Protein AF-X0U8K6-F1 (afdb_monomer_lite)

Radius of gyration: 25.39 Å; chains: 1; bounding box: 61×40×87 Å

Sequence (269 aa):
GTSPLRNEMLAQAYPFVGHLLSSLANKALSPQAPWRQVLGLLALLALAALLAIRPTAWQIILTATVMSASLVSCAAAAYGAGRVLPDGRAHALNNVAYIDASHLEAYSSDRWANHGIANLMQTLMRHGYLPLLASDLTAERLERAGLLILIAPARKFSPTERDTIKNFVRAGGTCICTVGAEEARVIAPLLVDFGFKVLPSPVPPDEDAFEPWPLGFFQQSFGETSDMWYVPFYAGWPVECVASSFHAWIIWSDGKSDEPIVVSRSEGQ

Foldseek 3Di:
DDDCCQAPVCQECVLVVLLVVLLVVCVVPHCVPVVNVVVVVVVVVVLVVVCVPDDDPVSVVVVVVVVVVVVVVVVVVSVVSSDDAAAQVVDPQLQEAEEEPQQQAQADPPQPDVRHCRVVCVVSVVVVHDYHYDNDQDLVNLVRGQYYEGHAGQAADDPVSLVSVLVSLQVNHYYHYDHDLCSQVRCVVSCVVVQKHFHHPPDDPPDPDDGFDKAAWDWWWFDDPVDTDIDIDRTFTAMDGPDPDKDQRTWDDPPPDTGRRDIGDHHHD

Structure (mmCIF, N/CA/C/O backbone):
data_AF-X0U8K6-F1
#
_entry.id   AF-X0U8K6-F1
#
loop_
_atom_site.group_PDB
_atom_site.id
_atom_site.type_symbol
_atom_site.label_atom_id
_atom_site.label_alt_id
_atom_site.label_comp_id
_atom_site.label_asym_id
_atom_site.label_entity_id
_atom_site.label_seq_id
_atom_site.pdbx_PDB_ins_code
_atom_site.Cartn_x
_atom_site.Cartn_y
_atom_site.Cartn_z
_atom_site.occupancy
_atom_site.B_iso_or_equiv
_atom_site.auth_seq_id
_atom_site.auth_comp_id
_atom_site.auth_asym_id
_atom_site.auth_atom_id
_atom_site.pdbx_PDB_model_num
ATOM 1 N N . GLY A 1 1 ? -28.394 12.632 -4.876 1.00 37.19 1 GLY A N 1
ATOM 2 C CA . GLY A 1 1 ? -27.806 12.390 -3.548 1.00 37.19 1 GLY A CA 1
ATOM 3 C C . GLY A 1 1 ? -27.023 11.102 -3.601 1.00 37.19 1 GLY A C 1
ATOM 4 O O . GLY A 1 1 ? -27.628 10.049 -3.744 1.00 37.19 1 GLY A O 1
ATOM 5 N N . THR A 1 2 ? -25.698 11.175 -3.594 1.00 41.59 2 THR A N 1
ATOM 6 C CA . THR A 1 2 ? -24.831 9.995 -3.549 1.00 41.59 2 THR A CA 1
ATOM 7 C C . THR A 1 2 ? -24.747 9.527 -2.101 1.00 41.59 2 THR A C 1
ATOM 9 O O . THR A 1 2 ? -24.361 10.277 -1.210 1.00 41.59 2 THR A O 1
ATOM 12 N N . SER A 1 3 ? -25.197 8.300 -1.840 1.00 49.25 3 SER A N 1
ATOM 13 C CA . SER A 1 3 ? -25.047 7.688 -0.519 1.00 49.25 3 SER A CA 1
ATOM 14 C C . SER A 1 3 ? -23.556 7.644 -0.150 1.00 49.25 3 SER A C 1
ATOM 16 O O . SER A 1 3 ? -22.754 7.258 -1.005 1.00 49.25 3 SER A O 1
ATOM 18 N N . PRO A 1 4 ? -23.160 7.971 1.094 1.00 54.44 4 PRO A N 1
ATOM 19 C CA . PRO A 1 4 ? -21.769 7.866 1.539 1.00 54.44 4 PRO A CA 1
ATOM 20 C C . PRO A 1 4 ? -21.219 6.431 1.458 1.00 54.44 4 PRO A C 1
ATOM 22 O O . PRO A 1 4 ? -20.009 6.248 1.485 1.00 54.44 4 PRO A O 1
ATOM 25 N N . LEU A 1 5 ? -22.090 5.426 1.290 1.00 57.84 5 LEU A N 1
ATOM 26 C CA . LEU A 1 5 ? -21.733 4.023 1.040 1.00 57.84 5 LEU A CA 1
ATOM 27 C C . LEU A 1 5 ? -21.292 3.736 -0.406 1.00 57.84 5 LEU A C 1
ATOM 29 O O . LEU A 1 5 ? -20.894 2.618 -0.709 1.00 57.84 5 LEU A O 1
ATOM 33 N N . ARG A 1 6 ? -21.424 4.702 -1.318 1.00 53.22 6 ARG A N 1
ATOM 34 C CA . ARG A 1 6 ? -21.091 4.554 -2.746 1.00 53.22 6 ARG A CA 1
ATOM 35 C C . ARG A 1 6 ? -20.147 5.645 -3.242 1.00 53.22 6 ARG A C 1
ATOM 37 O O . ARG A 1 6 ? -20.120 5.923 -4.435 1.00 53.22 6 ARG A O 1
ATOM 44 N N . ASN A 1 7 ? -19.446 6.308 -2.329 1.00 71.06 7 ASN A N 1
ATOM 45 C CA . ASN A 1 7 ? -18.572 7.417 -2.676 1.00 71.06 7 ASN A CA 1
ATOM 46 C C . ASN A 1 7 ? -17.178 7.250 -2.066 1.00 71.06 7 ASN A C 1
ATOM 48 O O . ASN A 1 7 ? -17.016 6.478 -1.121 1.00 71.06 7 ASN A O 1
ATOM 52 N N . GLU A 1 8 ? -16.190 8.022 -2.536 1.00 71.19 8 GLU A N 1
ATOM 53 C CA . GLU A 1 8 ? -14.799 7.933 -2.054 1.00 71.19 8 GLU A CA 1
ATOM 54 C C . GLU A 1 8 ? -14.652 8.159 -0.537 1.00 71.19 8 GLU A C 1
ATOM 56 O O . GLU A 1 8 ? -13.666 7.759 0.075 1.00 71.19 8 GLU A O 1
ATOM 61 N N . MET A 1 9 ? -15.659 8.760 0.103 1.00 76.00 9 MET A N 1
ATOM 62 C CA . MET A 1 9 ? -15.705 8.919 1.555 1.00 76.00 9 MET A CA 1
ATOM 63 C C . MET A 1 9 ? -15.752 7.584 2.313 1.00 76.00 9 MET A C 1
ATOM 65 O O . MET A 1 9 ? -15.245 7.520 3.434 1.00 76.00 9 MET A O 1
ATOM 69 N N . LEU A 1 10 ? -16.287 6.512 1.711 1.00 76.44 10 LEU A N 1
ATOM 70 C CA . LEU A 1 10 ? -16.293 5.180 2.319 1.00 76.44 10 LEU A CA 1
ATOM 71 C C . LEU A 1 10 ? -14.869 4.657 2.541 1.00 76.44 10 LEU A C 1
ATOM 73 O O . LEU A 1 10 ? -14.624 4.034 3.567 1.00 76.44 10 LEU A O 1
ATOM 77 N N . ALA A 1 11 ? -13.922 4.967 1.652 1.00 72.19 11 ALA A N 1
ATOM 78 C CA . ALA A 1 11 ? -12.551 4.461 1.733 1.00 72.19 11 ALA A CA 1
ATOM 79 C C . ALA A 1 11 ? -11.839 4.829 3.048 1.00 72.19 11 ALA A C 1
ATOM 81 O O . ALA A 1 11 ? -10.980 4.085 3.515 1.00 72.19 11 ALA A O 1
ATOM 82 N N . GLN A 1 12 ? -12.213 5.957 3.662 1.00 69.19 12 GLN A N 1
ATOM 83 C CA . GLN A 1 12 ? -11.728 6.382 4.981 1.00 69.19 12 GLN A CA 1
ATOM 84 C C . GLN A 1 12 ? -12.713 6.051 6.104 1.00 69.19 12 GLN A C 1
ATOM 86 O O . GLN A 1 12 ? -12.306 5.717 7.213 1.00 69.19 12 GLN A O 1
ATOM 91 N N . ALA A 1 13 ? -14.015 6.152 5.831 1.00 75.31 13 ALA A N 1
ATOM 92 C CA . ALA A 1 13 ? -15.049 5.948 6.836 1.00 75.31 13 ALA A CA 1
ATOM 93 C C . ALA A 1 13 ? -15.384 4.468 7.078 1.00 75.31 13 ALA A C 1
ATOM 95 O O . ALA A 1 13 ? -16.165 4.178 7.983 1.00 75.31 13 ALA A O 1
ATOM 96 N N . TYR A 1 14 ? -14.822 3.524 6.314 1.00 75.25 14 TYR A N 1
ATOM 97 C CA . TYR A 1 14 ? -15.160 2.104 6.433 1.00 75.25 14 TYR A CA 1
ATOM 98 C C . TYR A 1 14 ? -14.973 1.521 7.841 1.00 75.25 14 TYR A C 1
ATOM 100 O O . TYR A 1 14 ? -15.806 0.688 8.193 1.00 75.25 14 TYR A O 1
ATOM 108 N N . PRO A 1 15 ? -13.998 1.933 8.688 1.00 73.75 15 PRO A N 1
ATOM 109 C CA . PRO A 1 15 ? -13.922 1.399 10.043 1.00 73.75 15 PRO A CA 1
ATOM 110 C C . PRO A 1 15 ? -15.152 1.827 10.844 1.00 73.75 15 PRO A C 1
ATOM 112 O O . PRO A 1 15 ? -15.804 1.005 11.478 1.00 73.75 15 PRO A O 1
ATOM 115 N N . PHE A 1 16 ? -15.553 3.096 10.727 1.00 76.88 16 PHE A N 1
ATOM 116 C CA . PHE A 1 16 ? -16.762 3.614 11.364 1.00 76.88 16 PHE A CA 1
ATOM 117 C C . PHE A 1 16 ? -18.033 2.938 10.831 1.00 76.88 16 PHE A C 1
ATOM 119 O O . PHE A 1 16 ? -18.878 2.506 11.613 1.00 76.88 16 PHE A O 1
ATOM 126 N N . VAL A 1 17 ? -18.164 2.804 9.508 1.00 77.69 17 VAL A N 1
ATOM 127 C CA . VAL A 1 17 ? -19.315 2.141 8.877 1.00 77.69 17 VAL A CA 1
ATOM 128 C C . VAL A 1 17 ? -19.373 0.664 9.272 1.00 77.69 17 VAL A C 1
ATOM 130 O O . VAL A 1 17 ? -20.442 0.168 9.615 1.00 77.69 17 VAL A O 1
ATOM 133 N N . GLY A 1 18 ? -18.235 -0.028 9.295 1.00 73.50 18 GLY A N 1
ATOM 134 C CA . GLY A 1 18 ? -18.117 -1.410 9.750 1.00 73.50 18 GLY A CA 1
ATOM 135 C C . GLY A 1 18 ? -18.517 -1.564 11.215 1.00 73.50 18 GLY A C 1
ATOM 136 O O . GLY A 1 18 ? -19.312 -2.443 11.538 1.00 73.50 18 GLY A O 1
ATOM 137 N N . HIS A 1 19 ? -18.062 -0.662 12.089 1.00 72.25 19 HIS A N 1
ATOM 138 C CA . HIS A 1 19 ? -18.455 -0.643 13.500 1.00 72.25 19 HIS A CA 1
ATOM 139 C C . HIS A 1 19 ? -19.966 -0.428 13.654 1.00 72.25 19 HIS A C 1
ATOM 141 O O . HIS A 1 19 ? -20.620 -1.139 14.419 1.00 72.25 19 HIS A O 1
ATOM 147 N N . LEU A 1 20 ? -20.538 0.513 12.896 1.00 76.31 20 LEU A N 1
ATOM 148 C CA . LEU A 1 20 ? -21.971 0.787 12.902 1.00 76.31 20 LEU A CA 1
ATOM 149 C C . LEU A 1 20 ? -22.768 -0.443 12.450 1.00 76.31 20 LEU A C 1
ATOM 151 O O . LEU A 1 20 ? -23.673 -0.880 13.158 1.00 76.31 20 LEU A O 1
ATOM 155 N N . LEU A 1 21 ? -22.408 -1.042 11.313 1.00 78.25 21 LEU A N 1
ATOM 156 C CA . LEU A 1 21 ? -23.083 -2.226 10.779 1.00 78.25 21 LEU A CA 1
ATOM 157 C C . LEU A 1 21 ? -22.931 -3.440 11.705 1.00 78.25 21 LEU A C 1
ATOM 159 O O . LEU A 1 21 ? -23.920 -4.123 11.962 1.00 78.25 21 LEU A O 1
ATOM 163 N N . SER A 1 22 ? -21.742 -3.663 12.272 1.00 71.06 22 SER A N 1
ATOM 164 C CA . SER A 1 22 ? -21.504 -4.713 13.273 1.00 71.06 22 SER A CA 1
ATOM 165 C C . SER A 1 22 ? -22.396 -4.520 14.498 1.00 71.06 22 SER A C 1
ATOM 167 O O . SER A 1 22 ? -23.061 -5.459 14.936 1.00 71.06 22 SER A O 1
ATOM 169 N N . SER A 1 23 ? -22.506 -3.285 15.004 1.00 68.06 23 SER A N 1
ATOM 170 C CA . SER A 1 23 ? -23.364 -2.973 16.153 1.00 68.06 23 SER A CA 1
ATOM 171 C C . SER A 1 23 ? -24.854 -3.217 15.877 1.00 68.06 23 SER A C 1
ATOM 173 O O . SER A 1 23 ? -25.582 -3.656 16.769 1.00 68.06 23 SER A O 1
ATOM 175 N N . LEU A 1 24 ? -25.304 -2.982 14.639 1.00 74.50 24 LEU A N 1
ATOM 176 C CA . LEU A 1 24 ? -26.684 -3.221 14.213 1.00 74.50 24 LEU A CA 1
ATOM 177 C C . LEU A 1 24 ? -26.974 -4.711 13.994 1.00 74.50 24 LEU A C 1
ATOM 179 O O . LEU A 1 24 ? -28.067 -5.170 14.332 1.00 74.50 24 L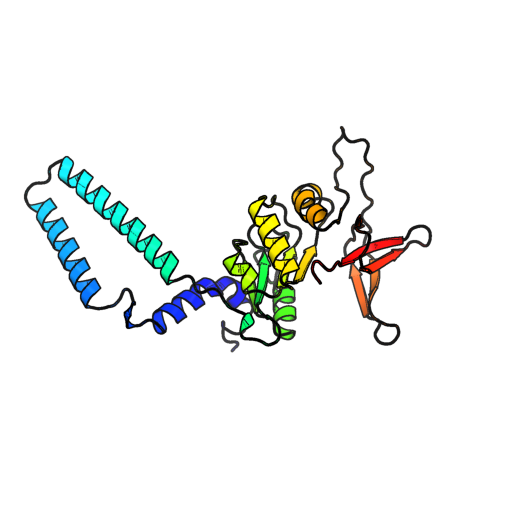EU A O 1
ATOM 183 N N . ALA A 1 25 ? -26.013 -5.459 13.448 1.00 74.31 25 ALA A N 1
ATOM 184 C CA . ALA A 1 25 ? -26.140 -6.890 13.185 1.00 74.31 25 ALA A CA 1
ATOM 185 C C . ALA A 1 25 ? -26.084 -7.720 14.479 1.00 74.31 25 ALA A C 1
ATOM 187 O O . ALA A 1 25 ? -26.881 -8.637 14.669 1.00 74.31 25 ALA A O 1
ATOM 188 N N . ASN A 1 26 ? -25.205 -7.357 15.417 1.00 66.06 26 ASN A N 1
ATOM 189 C CA . ASN A 1 26 ? -24.997 -8.077 16.673 1.00 66.06 26 ASN A CA 1
ATOM 190 C C . ASN A 1 26 ? -25.781 -7.470 17.850 1.00 66.06 26 ASN A C 1
ATOM 192 O O . ASN A 1 26 ? -25.214 -7.135 18.894 1.00 66.06 26 ASN A O 1
ATOM 196 N N . LYS A 1 27 ? -27.116 -7.390 17.738 1.00 57.28 27 LYS A N 1
ATOM 197 C CA . LYS A 1 27 ? -27.984 -6.901 18.835 1.00 57.28 27 LYS A CA 1
ATOM 198 C C . LYS A 1 27 ? -27.784 -7.653 20.161 1.00 57.28 27 LYS A C 1
ATOM 200 O O . LYS A 1 27 ? -27.892 -7.041 21.218 1.00 57.28 27 LYS A O 1
ATOM 205 N N . ALA A 1 28 ? -27.457 -8.948 20.118 1.00 52.12 28 ALA A N 1
ATOM 206 C CA . ALA A 1 28 ? -27.273 -9.791 21.307 1.00 52.12 28 ALA A CA 1
ATOM 207 C C . ALA A 1 28 ? -25.948 -9.547 22.063 1.00 52.12 28 ALA A C 1
ATOM 209 O O . ALA A 1 28 ? -25.873 -9.793 23.265 1.00 52.12 28 ALA A O 1
ATOM 210 N N . LEU A 1 29 ? -24.915 -9.038 21.380 1.00 52.00 29 LEU A N 1
ATOM 211 C CA . LEU A 1 29 ? -23.596 -8.717 21.952 1.00 52.00 29 LEU A CA 1
ATOM 212 C C . LEU A 1 29 ? -23.372 -7.207 22.119 1.00 52.00 29 LEU A C 1
ATOM 214 O O . LEU A 1 29 ? -22.322 -6.789 22.613 1.00 52.00 29 LEU A O 1
ATOM 218 N N . SER A 1 30 ? -24.369 -6.401 21.742 1.00 56.03 30 SER A N 1
ATOM 219 C CA . SER A 1 30 ? -24.345 -4.947 21.830 1.00 56.03 30 SER A CA 1
ATOM 220 C C . SER A 1 30 ? -23.989 -4.472 23.250 1.00 56.03 30 SER A C 1
ATOM 222 O O . SER A 1 30 ? -24.528 -4.996 24.233 1.00 56.03 30 SER A O 1
ATOM 224 N N . PRO A 1 31 ? -23.134 -3.440 23.394 1.00 57.34 31 PRO A N 1
ATOM 225 C CA . PRO A 1 31 ? -22.880 -2.774 24.675 1.00 57.34 31 PRO A CA 1
ATOM 226 C C . PRO A 1 31 ? -24.161 -2.280 25.373 1.00 57.34 31 PRO A C 1
ATOM 228 O O . PRO A 1 31 ? -24.163 -2.065 26.581 1.00 57.34 31 PRO A O 1
ATOM 231 N N . GLN A 1 32 ? -25.254 -2.119 24.619 1.00 59.62 32 GLN A N 1
ATOM 232 C CA . GLN A 1 32 ? -26.562 -1.663 25.092 1.00 59.62 32 GLN A CA 1
ATOM 233 C C . GLN A 1 32 ? -27.469 -2.795 25.604 1.00 59.62 32 GLN A C 1
ATOM 235 O O . GLN A 1 32 ? -28.646 -2.559 25.866 1.00 59.62 32 GLN A O 1
ATOM 240 N N . ALA A 1 33 ? -26.971 -4.028 25.750 1.00 69.19 33 ALA A N 1
ATOM 241 C CA . ALA A 1 33 ? -27.761 -5.088 26.366 1.00 69.19 33 ALA A CA 1
ATOM 242 C C . ALA A 1 33 ? -28.175 -4.662 27.796 1.00 69.19 33 ALA A C 1
ATOM 244 O O . ALA A 1 33 ? -27.300 -4.369 28.619 1.00 69.19 33 ALA A O 1
ATOM 245 N N . PRO A 1 34 ? -29.480 -4.636 28.129 1.00 73.25 34 PRO A N 1
ATOM 246 C CA . P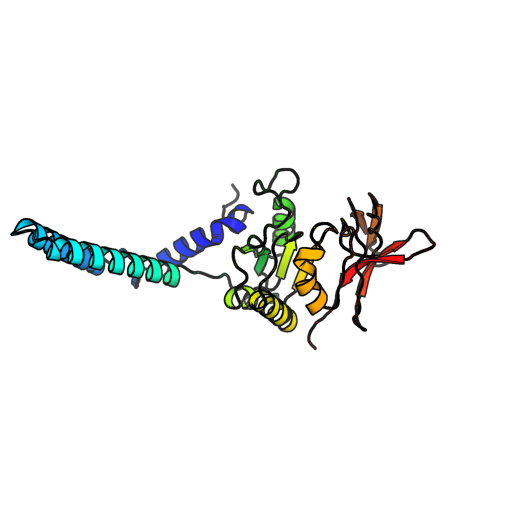RO A 1 34 ? -29.975 -4.006 29.357 1.00 73.25 34 PRO A CA 1
ATOM 247 C C . PRO A 1 34 ? -29.385 -4.633 30.627 1.00 73.25 34 PRO A C 1
ATOM 249 O O . PRO A 1 34 ? -29.103 -3.935 31.596 1.00 73.25 34 PRO A O 1
ATOM 252 N N . TRP A 1 35 ? -29.092 -5.935 30.610 1.00 72.25 35 TRP A N 1
ATOM 253 C CA . TRP A 1 35 ? -28.470 -6.626 31.743 1.00 72.25 35 TRP A CA 1
ATOM 254 C C . TRP A 1 35 ? -27.021 -6.176 32.013 1.00 72.25 35 TRP A C 1
ATOM 256 O O . TRP A 1 35 ? -26.611 -6.107 33.171 1.00 72.25 35 TRP A O 1
ATOM 266 N N . ARG A 1 36 ? -26.249 -5.812 30.974 1.00 71.31 36 ARG A N 1
ATOM 267 C CA . ARG A 1 36 ? -24.882 -5.277 31.123 1.00 71.31 36 ARG A CA 1
ATOM 268 C C . ARG A 1 36 ? -24.898 -3.867 31.698 1.00 71.31 36 ARG A C 1
ATOM 270 O O . ARG A 1 36 ? -24.062 -3.551 32.538 1.00 71.31 36 ARG A O 1
ATOM 277 N N . GLN A 1 37 ? -25.866 -3.048 31.284 1.00 79.69 37 GLN A N 1
ATOM 278 C CA . GLN A 1 37 ? -26.062 -1.709 31.842 1.00 79.69 37 GLN A CA 1
ATOM 279 C C . GLN A 1 37 ? -26.434 -1.781 33.324 1.00 79.69 37 GLN A C 1
ATOM 281 O O . GLN A 1 37 ? -25.838 -1.067 34.122 1.00 79.69 37 GLN A O 1
ATOM 286 N N . VAL A 1 38 ? -27.337 -2.694 33.703 1.00 81.56 38 VAL A N 1
ATOM 287 C CA . VAL A 1 38 ? -27.712 -2.923 35.109 1.00 81.56 38 VAL A CA 1
ATOM 288 C C . VAL A 1 38 ? -26.509 -3.375 35.940 1.00 81.56 38 VAL A C 1
ATOM 290 O O . VAL A 1 38 ? -26.258 -2.798 36.995 1.00 81.56 38 VAL A O 1
ATOM 293 N N . LEU A 1 39 ? -25.721 -4.348 35.465 1.00 80.38 39 LEU A N 1
ATOM 294 C CA . LEU A 1 39 ? -24.507 -4.785 36.169 1.00 80.38 39 LEU A CA 1
ATOM 295 C C . LEU A 1 39 ? -23.466 -3.666 36.296 1.00 80.38 39 LEU A C 1
ATOM 297 O O . LEU A 1 39 ? -22.877 -3.504 37.363 1.00 80.38 39 LEU A O 1
ATOM 301 N N . GLY A 1 40 ? -23.262 -2.876 35.239 1.00 80.38 40 GLY A N 1
ATOM 302 C CA . GLY A 1 40 ? -22.358 -1.727 35.263 1.00 80.38 40 GLY A CA 1
ATOM 303 C C . GLY A 1 40 ? -22.794 -0.668 36.276 1.00 80.38 40 GLY A C 1
ATOM 304 O O . GLY A 1 40 ? -21.972 -0.194 37.056 1.00 80.38 40 GLY A O 1
ATOM 305 N N . LEU A 1 41 ? -24.091 -0.353 36.327 1.00 83.94 41 LEU A N 1
ATOM 306 C CA . LEU A 1 41 ? -24.665 0.590 37.293 1.00 83.94 41 LEU A CA 1
ATOM 307 C C . LEU A 1 41 ? -24.527 0.089 38.733 1.00 83.94 41 LEU A C 1
ATOM 309 O O . LEU A 1 41 ? -24.143 0.857 39.611 1.00 83.94 41 LEU A O 1
ATOM 313 N N . LEU A 1 42 ? -24.787 -1.199 38.973 1.00 83.31 42 LEU A N 1
ATOM 314 C CA . LEU A 1 42 ? -24.614 -1.819 40.289 1.00 83.31 42 LEU A CA 1
ATOM 315 C C . LEU A 1 42 ? -2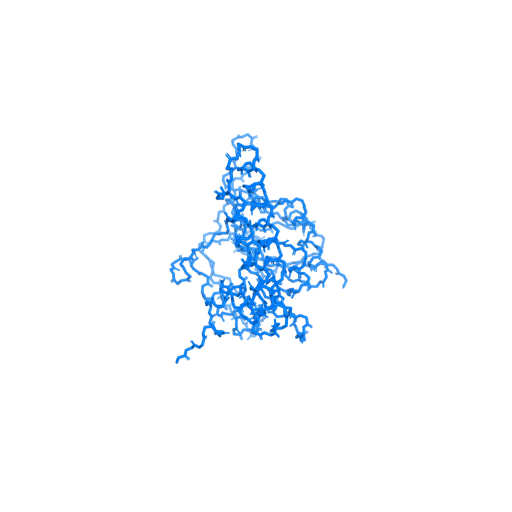3.151 -1.790 40.742 1.00 83.31 42 LEU A C 1
ATOM 317 O O . LEU A 1 42 ? -22.880 -1.456 41.894 1.00 83.31 42 LEU A O 1
ATOM 321 N N . ALA A 1 43 ? -22.208 -2.077 39.842 1.00 82.88 43 ALA A N 1
ATOM 322 C CA . ALA A 1 43 ? -20.782 -1.983 40.137 1.00 82.88 43 ALA A CA 1
ATOM 323 C C . ALA A 1 43 ? -20.371 -0.542 40.481 1.00 82.88 43 ALA A C 1
ATOM 325 O O . ALA A 1 43 ? -19.634 -0.326 41.440 1.00 82.88 43 ALA A O 1
ATOM 326 N N . LEU A 1 44 ? -20.893 0.447 39.749 1.00 83.25 44 LEU A N 1
ATOM 327 C CA . LEU A 1 44 ? -20.599 1.865 39.964 1.00 83.25 44 LEU A CA 1
ATOM 328 C C . LEU A 1 44 ? -21.176 2.369 41.298 1.00 83.25 44 LEU A C 1
ATOM 330 O O . LEU A 1 44 ? -20.489 3.064 42.045 1.00 83.25 44 LEU A O 1
ATOM 334 N N . LEU A 1 45 ? -22.397 1.948 41.643 1.00 84.88 45 LEU A N 1
ATOM 335 C CA . LEU A 1 45 ? -23.025 2.231 42.936 1.00 84.88 45 LEU A CA 1
ATOM 336 C C . LEU A 1 45 ? -22.274 1.576 44.099 1.00 84.88 45 LEU A C 1
ATOM 338 O O . LEU A 1 45 ? -22.054 2.224 45.120 1.00 84.88 45 LEU A O 1
ATOM 342 N N . ALA A 1 46 ? -21.837 0.323 43.945 1.00 81.62 46 ALA A N 1
ATOM 343 C CA . ALA A 1 46 ? -21.034 -0.363 44.955 1.00 81.62 46 ALA A CA 1
ATOM 344 C C . ALA A 1 46 ? -19.689 0.347 45.185 1.00 81.62 46 ALA A C 1
ATOM 346 O O . ALA A 1 46 ? -19.267 0.514 46.330 1.00 81.62 46 ALA A O 1
ATOM 347 N N . LEU A 1 47 ? -19.049 0.821 44.112 1.00 81.06 47 LEU A N 1
ATOM 348 C CA . LEU A 1 47 ? -17.793 1.568 44.174 1.00 81.06 47 LEU A CA 1
ATOM 349 C C . LEU A 1 47 ? -17.973 2.927 44.872 1.00 81.06 47 LEU A C 1
ATOM 351 O O . LEU A 1 47 ? -17.178 3.289 45.738 1.00 81.06 47 LEU A O 1
ATOM 355 N N . ALA A 1 48 ? -19.049 3.649 44.545 1.00 83.50 48 ALA A N 1
ATOM 356 C CA . ALA A 1 48 ? -19.396 4.920 45.178 1.00 83.50 48 ALA A CA 1
ATOM 357 C C . ALA A 1 48 ? -19.727 4.749 46.670 1.00 83.50 48 ALA A C 1
ATOM 359 O O . ALA A 1 48 ? -19.257 5.529 47.498 1.00 83.50 48 ALA A O 1
ATOM 360 N N . ALA A 1 49 ? -20.473 3.699 47.031 1.00 82.31 49 ALA A N 1
ATOM 361 C CA . ALA A 1 49 ? -20.777 3.373 48.422 1.00 82.31 49 ALA A CA 1
ATOM 362 C C . ALA A 1 49 ? -19.506 3.026 49.221 1.00 82.31 49 ALA A C 1
ATOM 364 O O . ALA A 1 49 ? -19.330 3.509 50.339 1.00 82.31 49 ALA A O 1
ATOM 365 N N . LEU A 1 50 ? -18.585 2.253 48.632 1.00 78.06 50 LEU A N 1
ATOM 366 C CA . LEU A 1 50 ? -17.284 1.930 49.233 1.00 78.06 50 LEU A CA 1
ATOM 367 C C . LEU A 1 50 ? -16.432 3.180 49.495 1.00 78.06 50 LEU A C 1
ATOM 369 O O . LEU A 1 50 ? -15.827 3.291 50.562 1.00 78.06 50 LEU A O 1
ATOM 373 N N . LEU A 1 51 ? -16.411 4.129 48.555 1.00 79.69 51 LEU A N 1
ATOM 374 C CA . LEU A 1 51 ? -15.670 5.388 48.690 1.00 79.69 51 LEU A CA 1
ATOM 375 C C . LEU A 1 51 ? -16.315 6.360 49.692 1.00 79.69 51 LEU A C 1
ATOM 377 O O . LEU A 1 51 ? -15.597 7.103 50.358 1.00 79.69 51 LEU A O 1
ATOM 381 N N . ALA A 1 52 ? -17.644 6.345 49.831 1.00 83.19 52 ALA A N 1
ATOM 382 C CA . ALA A 1 52 ? -18.375 7.247 50.724 1.00 83.19 52 ALA A CA 1
ATOM 383 C C . ALA A 1 52 ? -18.279 6.861 52.209 1.00 83.19 52 ALA A C 1
ATOM 385 O O . ALA A 1 52 ? -18.369 7.732 53.072 1.00 83.19 52 ALA A O 1
ATOM 386 N N . ILE A 1 53 ? -18.111 5.571 52.527 1.00 82.38 53 ILE A N 1
ATOM 387 C CA . ILE A 1 53 ? -18.222 5.101 53.915 1.00 82.38 53 ILE A CA 1
ATOM 388 C C . ILE A 1 53 ? -16.951 5.393 54.725 1.00 82.38 53 ILE A C 1
ATOM 390 O O . ILE A 1 53 ? -17.098 5.880 55.842 1.00 82.38 53 ILE A O 1
ATOM 394 N N . ARG A 1 54 ? -15.732 5.160 54.197 1.00 72.62 54 ARG A N 1
ATOM 395 C CA . ARG A 1 54 ? -14.440 5.583 54.803 1.00 72.62 54 ARG A CA 1
ATOM 396 C C . ARG A 1 54 ? -13.276 5.514 53.800 1.00 72.62 54 ARG A C 1
ATOM 398 O O . ARG A 1 54 ? -12.638 4.467 53.743 1.00 72.62 54 ARG A O 1
ATOM 405 N N . PRO A 1 55 ? -12.939 6.586 53.065 1.00 71.94 55 PRO A N 1
ATOM 406 C CA . PRO A 1 55 ? -11.875 6.538 52.069 1.00 71.94 55 PRO A CA 1
ATOM 407 C C . PRO A 1 55 ? -10.503 6.410 52.739 1.00 71.94 55 PRO A C 1
ATOM 409 O O . PRO A 1 55 ? -10.014 7.321 53.404 1.00 71.94 55 PRO A O 1
ATOM 412 N N . THR A 1 56 ? -9.864 5.262 52.551 1.00 84.38 56 THR A N 1
ATOM 413 C CA . THR A 1 56 ? -8.448 5.047 52.879 1.00 84.38 56 THR A CA 1
ATOM 414 C C . THR A 1 56 ? -7.604 5.173 51.611 1.00 84.38 56 THR A C 1
ATOM 416 O O . THR A 1 56 ? -8.068 4.847 50.519 1.00 84.38 56 THR A O 1
ATOM 419 N N . ALA A 1 57 ? -6.347 5.620 51.727 1.00 84.81 57 ALA A N 1
ATOM 420 C CA . ALA A 1 57 ? -5.455 5.800 50.571 1.00 84.81 57 ALA A CA 1
ATOM 421 C C . ALA A 1 57 ? -5.348 4.532 49.698 1.00 84.81 57 ALA A C 1
ATOM 423 O O . ALA A 1 57 ? -5.340 4.612 48.471 1.00 84.81 57 ALA A O 1
ATOM 424 N N . TRP A 1 58 ? -5.361 3.352 50.326 1.00 82.12 58 TRP A N 1
ATOM 425 C CA . TRP A 1 58 ? -5.360 2.068 49.626 1.00 82.12 58 TRP A CA 1
ATOM 426 C C . TRP A 1 58 ? -6.621 1.830 48.784 1.00 82.12 58 TRP A C 1
ATOM 428 O O . TRP A 1 58 ? -6.522 1.352 47.658 1.00 82.12 58 TRP A O 1
ATOM 438 N N . GLN A 1 59 ? -7.807 2.197 49.280 1.00 81.69 59 GLN A N 1
ATOM 439 C CA . GLN A 1 59 ? -9.056 2.035 48.527 1.00 81.69 59 GLN A CA 1
ATOM 440 C C . GLN A 1 59 ? -9.100 2.923 47.284 1.00 81.69 59 GLN A C 1
ATOM 442 O O . GLN A 1 59 ? -9.622 2.482 46.263 1.00 81.69 59 GLN A O 1
ATOM 447 N N . ILE A 1 60 ? -8.529 4.132 47.344 1.00 85.19 60 ILE A N 1
ATOM 448 C CA . ILE A 1 60 ? -8.417 5.039 46.188 1.00 85.19 60 ILE A CA 1
ATOM 449 C C . ILE A 1 60 ? -7.496 4.430 45.122 1.00 85.19 60 ILE A C 1
ATOM 451 O O . ILE A 1 60 ? -7.858 4.372 43.949 1.00 85.19 60 ILE A O 1
ATOM 455 N N . ILE A 1 61 ? -6.332 3.909 45.526 1.00 85.12 61 ILE A N 1
ATOM 456 C CA . ILE A 1 61 ? -5.398 3.235 44.608 1.00 85.12 61 ILE A CA 1
ATOM 457 C C . ILE A 1 61 ? -6.059 2.004 43.976 1.00 85.12 61 ILE A C 1
ATOM 459 O O . ILE A 1 61 ? -5.998 1.819 42.759 1.00 85.12 61 ILE A O 1
ATOM 463 N N . LEU A 1 62 ? -6.732 1.181 44.785 1.00 84.25 62 LEU A N 1
ATOM 464 C CA . LEU A 1 62 ? -7.416 -0.020 44.315 1.00 84.25 62 LEU A CA 1
ATOM 465 C C . LEU A 1 62 ? -8.531 0.323 43.317 1.00 84.25 62 LEU A C 1
ATOM 467 O O . LEU A 1 62 ? -8.603 -0.287 42.254 1.00 84.25 62 LEU A O 1
ATOM 471 N N . THR A 1 63 ? -9.366 1.323 43.615 1.00 82.75 63 THR A N 1
ATOM 472 C CA . THR A 1 63 ? -10.444 1.753 42.708 1.00 82.75 63 THR A CA 1
ATOM 473 C C . THR A 1 63 ? -9.904 2.331 41.406 1.00 82.75 63 THR A C 1
ATOM 475 O O . THR A 1 63 ? -10.373 1.932 40.342 1.00 82.75 63 THR A O 1
ATOM 478 N N . ALA A 1 64 ? -8.879 3.186 41.452 1.00 84.38 64 ALA A N 1
ATOM 479 C CA . ALA A 1 64 ? -8.239 3.717 40.248 1.00 84.38 64 ALA A CA 1
ATOM 480 C C . ALA A 1 64 ? -7.628 2.607 39.374 1.00 84.38 64 ALA A C 1
ATOM 482 O O . ALA A 1 64 ? -7.768 2.623 38.149 1.00 84.38 64 ALA A O 1
ATOM 483 N N . THR A 1 65 ? -7.003 1.606 40.000 1.00 82.44 65 THR A N 1
ATOM 484 C CA . THR A 1 65 ? -6.417 0.452 39.302 1.00 82.44 65 THR A CA 1
ATOM 485 C C . THR A 1 65 ? -7.501 -0.407 38.650 1.00 82.44 65 THR A C 1
ATOM 487 O O . THR A 1 65 ? -7.394 -0.738 37.471 1.00 82.44 65 THR A O 1
ATOM 490 N N . VAL A 1 66 ? -8.581 -0.715 39.377 1.00 84.44 66 VAL A N 1
ATOM 491 C CA . VAL A 1 66 ? -9.719 -1.491 38.856 1.00 84.44 66 VAL A CA 1
ATOM 492 C C . VAL A 1 66 ? -10.419 -0.749 37.717 1.00 84.44 66 VAL A C 1
ATOM 494 O O . VAL A 1 66 ? -10.721 -1.359 36.694 1.00 84.44 66 VAL A O 1
ATOM 497 N N . MET A 1 67 ? -10.630 0.566 37.840 1.00 81.62 67 MET A N 1
ATOM 498 C CA . MET A 1 67 ? -11.214 1.373 36.764 1.00 81.62 67 MET A CA 1
ATOM 499 C C . MET A 1 67 ? -10.314 1.408 35.530 1.00 81.62 67 MET A C 1
ATOM 501 O O . MET A 1 67 ? -10.813 1.249 34.419 1.00 81.62 67 MET A O 1
ATOM 505 N N . SER A 1 68 ? -9.000 1.552 35.711 1.00 83.94 68 SER A N 1
ATOM 506 C CA . SER A 1 68 ? -8.037 1.545 34.604 1.00 83.94 68 SER A CA 1
ATOM 507 C C . SER A 1 68 ? -8.010 0.188 33.900 1.00 83.94 68 SER A C 1
ATOM 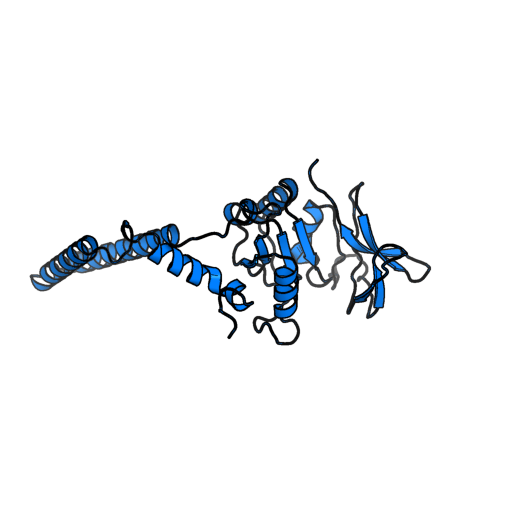509 O O . SER A 1 68 ? -8.136 0.125 32.680 1.00 83.94 68 SER A O 1
ATOM 511 N N . ALA A 1 69 ? -7.937 -0.910 34.657 1.00 81.94 69 ALA A N 1
ATOM 512 C CA . ALA A 1 69 ? -7.974 -2.264 34.110 1.00 81.94 69 ALA A CA 1
ATOM 513 C C . ALA A 1 69 ? -9.302 -2.559 33.393 1.00 81.94 69 ALA A C 1
ATOM 515 O O . ALA A 1 69 ? -9.305 -3.139 32.305 1.00 81.94 69 ALA A O 1
ATOM 516 N N . SER A 1 70 ? -10.429 -2.116 33.960 1.00 82.50 70 SER A N 1
ATOM 517 C CA . SER A 1 70 ? -11.743 -2.243 33.330 1.00 82.50 70 SER A CA 1
ATOM 518 C C . SER A 1 70 ? -11.833 -1.424 32.046 1.00 82.50 70 SER A C 1
ATOM 520 O O . SER A 1 70 ? -12.364 -1.925 31.060 1.00 82.50 70 SER A O 1
ATOM 522 N N . LEU A 1 71 ? -11.320 -0.192 32.031 1.00 82.19 71 LEU A N 1
ATOM 523 C CA . LEU A 1 71 ? -11.331 0.663 30.847 1.00 82.19 71 LEU A CA 1
ATOM 524 C C . LEU A 1 71 ? -10.473 0.064 29.731 1.00 82.19 71 LEU A C 1
ATOM 526 O O . LEU A 1 71 ? -10.941 -0.025 28.600 1.00 82.19 71 LEU A O 1
ATOM 530 N N . VAL A 1 72 ? -9.264 -0.406 30.053 1.00 84.44 72 VAL A N 1
ATOM 531 C CA . VAL A 1 72 ? -8.374 -1.093 29.103 1.00 84.44 72 VAL A CA 1
ATOM 532 C C . VAL A 1 72 ? -9.035 -2.358 28.558 1.00 84.44 72 VAL A C 1
ATOM 534 O O . VAL A 1 72 ? -9.029 -2.576 27.350 1.00 84.44 72 VAL A O 1
ATOM 537 N N . SER A 1 73 ? -9.670 -3.158 29.418 1.00 75.25 73 SER A N 1
ATOM 538 C CA . SER A 1 73 ? -10.366 -4.384 29.004 1.00 75.25 73 SER A CA 1
ATOM 539 C C . SER A 1 73 ? -11.568 -4.085 28.106 1.00 75.25 73 SER A C 1
ATOM 541 O O . SER A 1 73 ? -11.740 -4.728 27.073 1.00 75.25 73 SER A O 1
ATOM 543 N N . CYS A 1 74 ? -12.379 -3.082 28.455 1.00 75.56 74 CYS A N 1
ATOM 544 C CA . CYS A 1 74 ? -13.508 -2.641 27.637 1.00 75.56 74 CYS A CA 1
ATOM 545 C C . CYS A 1 74 ? -13.045 -2.069 26.295 1.00 75.56 74 CYS A C 1
ATOM 547 O O . CYS A 1 74 ? -13.641 -2.386 25.270 1.00 75.56 74 CYS A O 1
ATOM 549 N N . ALA A 1 75 ? -11.979 -1.265 26.286 1.00 75.12 75 ALA A N 1
ATOM 550 C CA . ALA A 1 75 ? -11.402 -0.722 25.064 1.00 75.12 75 ALA A CA 1
ATOM 551 C C . ALA A 1 75 ? -10.869 -1.845 24.167 1.00 75.12 75 ALA A C 1
ATOM 553 O O . ALA A 1 75 ? -11.213 -1.884 22.991 1.00 75.12 75 ALA A O 1
ATOM 554 N N . ALA A 1 76 ? -10.115 -2.799 24.717 1.00 73.50 76 ALA A N 1
ATOM 555 C CA . ALA A 1 76 ? -9.600 -3.949 23.975 1.00 73.50 76 ALA A CA 1
ATOM 556 C C . ALA A 1 76 ? -10.729 -4.828 23.410 1.00 73.50 76 ALA A C 1
ATOM 558 O O . ALA A 1 76 ? -10.703 -5.191 22.234 1.00 73.50 76 ALA A O 1
ATOM 559 N N . ALA A 1 77 ? -11.757 -5.119 24.214 1.00 71.75 77 ALA A N 1
ATOM 560 C CA . ALA A 1 77 ? -12.920 -5.887 23.775 1.00 71.75 77 ALA A CA 1
ATOM 561 C C . ALA A 1 77 ? -13.727 -5.153 22.691 1.00 71.75 77 ALA A C 1
ATOM 563 O O . ALA A 1 77 ? -14.167 -5.779 21.728 1.00 71.75 77 ALA A O 1
ATOM 564 N N . ALA A 1 78 ? -13.893 -3.832 22.811 1.00 68.25 78 ALA A N 1
ATOM 565 C CA . ALA A 1 78 ? -14.565 -3.012 21.805 1.00 68.25 78 ALA A CA 1
ATOM 566 C C . ALA A 1 78 ? -13.756 -2.924 20.502 1.00 68.25 78 ALA A C 1
ATOM 568 O O . ALA A 1 78 ? -14.336 -3.041 19.424 1.00 68.25 78 ALA A O 1
ATOM 569 N N . TYR A 1 79 ? -12.430 -2.788 20.592 1.00 68.50 79 TYR A N 1
ATOM 570 C CA . TYR A 1 79 ? -11.534 -2.833 19.435 1.00 68.50 79 TYR A CA 1
ATOM 571 C C . TYR A 1 79 ? -11.621 -4.180 18.710 1.00 68.50 79 TYR A C 1
ATOM 573 O O . TYR A 1 79 ? -11.756 -4.206 17.490 1.00 68.50 79 TYR A O 1
ATOM 581 N N . GLY A 1 80 ? -11.600 -5.294 19.449 1.00 66.69 80 GLY A N 1
ATOM 582 C CA . GLY A 1 80 ? -11.689 -6.638 18.873 1.00 66.69 80 GLY A CA 1
ATOM 583 C C . GLY A 1 80 ? -13.054 -6.946 18.250 1.00 66.69 80 GLY A C 1
ATOM 584 O O . GLY A 1 80 ? -13.119 -7.425 17.124 1.00 66.69 80 GLY A O 1
ATOM 585 N N . ALA A 1 81 ? -14.151 -6.634 18.946 1.00 62.31 81 ALA A N 1
ATOM 586 C CA . ALA A 1 81 ? -15.510 -6.910 18.467 1.00 62.31 81 ALA A CA 1
ATOM 587 C C . ALA A 1 81 ? -15.974 -5.955 17.349 1.00 62.31 81 ALA A C 1
ATOM 589 O O . ALA A 1 81 ? -16.884 -6.282 16.585 1.00 62.31 81 ALA A O 1
ATOM 590 N N . GLY A 1 82 ? -15.373 -4.765 17.267 1.00 58.78 82 GLY A N 1
ATOM 591 C CA . GLY A 1 82 ? -15.684 -3.763 16.253 1.00 58.78 82 GLY A CA 1
ATOM 592 C C . GLY A 1 82 ? -14.981 -3.993 14.920 1.00 58.78 82 GLY A C 1
ATOM 593 O O . GLY A 1 82 ? -15.501 -3.552 13.900 1.00 58.78 82 GLY A O 1
ATOM 594 N N . ARG A 1 83 ? -13.840 -4.695 14.893 1.00 66.94 83 ARG A N 1
ATOM 595 C CA . ARG A 1 83 ? -12.976 -4.796 13.707 1.00 66.94 83 ARG A CA 1
ATOM 596 C C . ARG A 1 83 ? -13.630 -5.618 12.588 1.00 66.94 83 ARG A C 1
ATOM 598 O O . ARG A 1 83 ? -13.403 -6.814 12.449 1.00 66.94 83 ARG A O 1
ATOM 605 N N . VAL A 1 84 ? -14.437 -4.959 11.761 1.00 74.69 84 VAL A N 1
ATOM 606 C CA . VAL A 1 84 ? -14.969 -5.519 10.516 1.00 74.69 84 VAL A CA 1
ATOM 607 C C . VAL A 1 84 ? -13.952 -5.265 9.415 1.00 74.69 84 VAL A C 1
ATOM 609 O O . VAL A 1 84 ? -13.736 -4.123 9.010 1.00 74.69 84 VAL A O 1
ATOM 612 N N . LEU A 1 85 ? -13.324 -6.336 8.940 1.00 85.00 85 LEU A N 1
ATOM 613 C CA . LEU A 1 85 ? -12.441 -6.296 7.783 1.00 85.00 85 LEU A CA 1
ATOM 614 C C . LEU A 1 85 ? -13.240 -6.708 6.542 1.00 85.00 85 LEU A C 1
ATOM 616 O O . LEU A 1 85 ? -13.780 -7.816 6.523 1.00 85.00 85 LEU A O 1
ATOM 620 N N . PRO A 1 86 ? -13.353 -5.834 5.526 1.00 88.00 86 PRO A N 1
ATOM 621 C CA . PRO A 1 86 ? -13.975 -6.196 4.259 1.00 88.00 86 PRO A CA 1
ATOM 622 C C . PRO A 1 86 ? -13.282 -7.410 3.638 1.00 88.00 86 PRO A C 1
ATOM 624 O O . PRO A 1 86 ? -12.054 -7.500 3.660 1.00 88.00 86 PRO A O 1
ATOM 627 N N . ASP A 1 87 ? -14.079 -8.335 3.104 1.00 90.56 87 ASP A N 1
ATOM 628 C CA . ASP A 1 87 ? -13.605 -9.577 2.498 1.00 90.56 87 ASP A CA 1
ATOM 629 C C . ASP A 1 87 ? -14.039 -9.648 1.037 1.00 90.56 87 ASP A C 1
ATOM 631 O O . ASP A 1 87 ? -15.212 -9.880 0.736 1.00 90.56 87 ASP A O 1
ATOM 635 N N . GLY A 1 88 ? -13.096 -9.415 0.126 1.00 91.06 88 GLY A N 1
ATOM 636 C CA . GLY A 1 88 ? -13.379 -9.441 -1.304 1.00 91.06 88 GLY A CA 1
ATOM 637 C C . GLY A 1 88 ? -13.434 -10.854 -1.882 1.00 91.06 88 GLY A C 1
ATOM 638 O O . GLY A 1 88 ? -13.861 -11.016 -3.022 1.00 91.06 88 GLY A O 1
ATOM 639 N N . ARG A 1 89 ? -13.088 -11.898 -1.111 1.00 91.56 89 ARG A N 1
ATOM 640 C CA . ARG A 1 89 ? -13.100 -13.301 -1.576 1.00 91.56 89 ARG A CA 1
ATOM 641 C C . ARG A 1 89 ? -14.500 -13.832 -1.896 1.00 91.56 89 ARG A C 1
ATOM 643 O O . ARG A 1 89 ? -14.629 -14.872 -2.530 1.00 91.56 89 ARG A O 1
ATOM 650 N N . ALA A 1 90 ? -15.551 -13.128 -1.472 1.00 88.62 90 ALA A N 1
ATOM 651 C CA . ALA A 1 90 ? -16.928 -13.432 -1.861 1.00 88.62 90 ALA A CA 1
ATOM 652 C C . ALA A 1 90 ? -17.237 -13.079 -3.333 1.00 88.62 90 ALA A C 1
ATOM 654 O O . ALA A 1 90 ? -18.278 -13.482 -3.853 1.00 88.62 90 ALA A O 1
ATOM 655 N N . HIS A 1 91 ? -16.361 -12.325 -4.002 1.00 87.75 91 HIS A N 1
ATOM 656 C CA . HIS A 1 91 ? -16.482 -11.950 -5.407 1.00 87.75 91 HIS A CA 1
ATOM 657 C C . HIS A 1 91 ? -15.565 -12.814 -6.289 1.00 87.75 91 HIS A C 1
ATOM 659 O O . HIS A 1 91 ? -14.509 -13.258 -5.850 1.00 87.75 91 HIS A O 1
ATOM 665 N N . ALA A 1 92 ? -15.961 -13.037 -7.551 1.00 82.44 92 ALA A N 1
ATOM 666 C CA . ALA A 1 92 ? -15.193 -13.851 -8.505 1.00 82.44 92 ALA A CA 1
ATOM 667 C C . ALA A 1 92 ? -13.765 -13.320 -8.729 1.00 82.44 92 ALA A C 1
ATOM 669 O O . ALA A 1 92 ? -12.822 -14.095 -8.848 1.00 82.44 92 ALA A O 1
ATOM 670 N N . LEU A 1 93 ? -13.619 -11.994 -8.748 1.00 84.75 93 LEU A N 1
ATOM 671 C CA . LEU A 1 93 ? -12.345 -11.310 -8.572 1.00 84.75 93 LEU A CA 1
ATOM 672 C C . LEU A 1 93 ? -12.349 -10.711 -7.174 1.00 84.75 93 LEU A C 1
ATOM 674 O O . LEU A 1 93 ? -13.307 -10.021 -6.819 1.00 84.75 93 LEU A O 1
ATOM 678 N N . ASN A 1 94 ? -11.287 -10.952 -6.406 1.00 92.44 94 ASN A N 1
ATOM 679 C CA . ASN A 1 94 ? -11.146 -10.335 -5.098 1.00 92.44 94 ASN A CA 1
ATOM 680 C C . ASN A 1 94 ? -11.074 -8.810 -5.269 1.00 92.44 94 ASN A C 1
ATOM 682 O O . ASN A 1 94 ? -10.079 -8.261 -5.739 1.00 92.44 94 ASN A O 1
ATOM 686 N N . ASN A 1 95 ? -12.173 -8.136 -4.949 1.00 95.31 95 ASN A N 1
ATOM 687 C CA . ASN A 1 95 ? -12.400 -6.752 -5.342 1.00 95.31 95 ASN A CA 1
ATOM 688 C C . ASN A 1 95 ? -12.009 -5.741 -4.262 1.00 95.31 95 ASN A C 1
ATOM 690 O O . ASN A 1 95 ? -12.180 -4.543 -4.465 1.00 95.31 95 ASN A O 1
ATOM 694 N N . VAL A 1 96 ? -11.492 -6.175 -3.113 1.00 96.88 96 VAL A N 1
ATOM 695 C CA . VAL A 1 96 ? -10.979 -5.242 -2.106 1.00 96.88 96 VAL A CA 1
ATOM 696 C C . VAL A 1 96 ? -9.609 -4.735 -2.555 1.00 96.88 96 VAL A C 1
ATOM 698 O O . VAL A 1 96 ? -8.694 -5.527 -2.798 1.00 96.88 96 VAL A O 1
ATOM 701 N N . ALA A 1 97 ? -9.485 -3.411 -2.658 1.00 97.38 97 ALA A N 1
ATOM 702 C CA . ALA A 1 97 ? -8.253 -2.717 -3.009 1.00 97.38 97 ALA A CA 1
ATOM 703 C C . ALA A 1 97 ? -7.795 -1.851 -1.835 1.00 97.38 97 ALA A C 1
ATOM 705 O O . ALA A 1 97 ? -8.458 -0.874 -1.483 1.00 97.38 97 ALA A O 1
ATOM 706 N N . TYR A 1 98 ? -6.661 -2.188 -1.230 1.00 97.75 98 TYR A N 1
ATOM 707 C CA . TYR A 1 98 ? -6.047 -1.346 -0.213 1.00 97.75 98 TYR A CA 1
ATOM 708 C C . TYR A 1 98 ? -5.084 -0.351 -0.851 1.00 97.75 98 TYR A C 1
ATOM 710 O O . TYR A 1 98 ? -4.234 -0.723 -1.653 1.00 97.75 98 TYR A O 1
ATOM 718 N N . ILE A 1 99 ? -5.215 0.914 -0.470 1.00 97.62 99 ILE A N 1
ATOM 719 C CA . ILE A 1 99 ? -4.230 1.964 -0.727 1.00 97.62 99 ILE A CA 1
ATOM 720 C C . ILE A 1 99 ? -3.522 2.200 0.602 1.00 97.62 99 ILE A C 1
ATOM 722 O O . ILE A 1 99 ? -4.190 2.435 1.615 1.00 97.62 99 ILE A O 1
ATOM 726 N N . ASP A 1 100 ? -2.201 2.086 0.619 1.00 97.12 100 ASP A N 1
ATOM 727 C CA . ASP A 1 100 ? -1.438 2.287 1.844 1.00 97.12 100 ASP A CA 1
ATOM 728 C C . ASP A 1 100 ? -1.609 3.717 2.374 1.00 97.12 100 ASP A C 1
ATOM 730 O O . ASP A 1 100 ? -1.751 4.676 1.623 1.00 97.12 100 ASP A O 1
ATOM 734 N N . ALA A 1 101 ? -1.667 3.842 3.692 1.00 95.75 101 ALA A N 1
ATOM 735 C CA . ALA A 1 101 ? -1.708 5.099 4.426 1.00 95.75 101 ALA A CA 1
ATOM 736 C C . ALA A 1 101 ? -0.793 5.055 5.667 1.00 95.75 101 ALA A C 1
ATOM 738 O O . ALA A 1 101 ? -0.873 5.928 6.535 1.00 95.75 101 ALA A O 1
ATOM 739 N N . SER A 1 102 ? 0.046 4.022 5.784 1.00 95.69 102 SER A N 1
ATOM 740 C CA . SER A 1 102 ? 0.877 3.729 6.954 1.00 95.69 102 SER A CA 1
ATOM 741 C C . SER A 1 102 ? 2.358 4.087 6.769 1.00 95.69 102 SER A C 1
ATOM 743 O O . SER A 1 102 ? 3.050 4.334 7.769 1.00 95.69 102 SER A O 1
ATOM 745 N N . HIS A 1 103 ? 2.820 4.243 5.520 1.00 96.81 103 HIS A N 1
ATOM 746 C CA . HIS A 1 103 ? 4.227 4.495 5.187 1.00 96.81 103 HIS A CA 1
ATOM 747 C C . HIS A 1 103 ? 4.525 5.902 4.652 1.00 96.81 103 HIS A C 1
ATOM 749 O O . HIS A 1 103 ? 5.569 6.122 4.044 1.00 96.81 103 HIS A O 1
ATOM 755 N N . LEU A 1 104 ? 3.682 6.887 4.993 1.00 94.56 104 LEU A N 1
ATOM 756 C CA . LEU A 1 104 ? 3.837 8.286 4.563 1.00 94.56 104 LEU A CA 1
ATOM 757 C C . LEU A 1 104 ? 3.845 8.423 3.032 1.00 94.56 104 LEU A C 1
ATOM 759 O O . LEU A 1 104 ? 4.749 9.032 2.470 1.00 94.56 104 LEU A O 1
ATOM 763 N N . GLU A 1 105 ? 2.841 7.836 2.382 1.00 94.25 105 GLU A N 1
ATOM 764 C CA . GLU A 1 105 ? 2.652 7.925 0.933 1.00 94.25 105 GLU A CA 1
ATOM 765 C C . GLU A 1 105 ? 2.625 9.373 0.421 1.00 94.25 105 GLU A C 1
ATOM 767 O O . GLU A 1 105 ? 2.076 10.274 1.066 1.00 94.25 105 GLU A O 1
ATOM 772 N N . ALA A 1 106 ? 3.134 9.573 -0.794 1.00 92.44 106 ALA A N 1
ATOM 773 C CA . ALA A 1 106 ? 3.176 10.860 -1.480 1.00 92.44 106 ALA A CA 1
ATOM 774 C C . ALA A 1 106 ? 1.816 11.243 -2.095 1.00 92.44 106 ALA A C 1
ATOM 776 O O . ALA A 1 106 ? 1.681 11.450 -3.304 1.00 92.44 106 ALA A O 1
ATOM 777 N N . TYR A 1 107 ? 0.784 11.356 -1.257 1.00 92.50 107 TYR A N 1
ATOM 778 C CA . TYR A 1 107 ? -0.505 11.919 -1.646 1.00 92.50 107 TYR A CA 1
ATOM 779 C C . TYR A 1 107 ? -1.055 12.909 -0.614 1.00 92.50 107 TYR A C 1
ATOM 781 O O . TYR A 1 107 ? -0.754 12.864 0.578 1.00 92.50 107 TYR A O 1
ATOM 789 N N . SER A 1 108 ? -1.925 13.806 -1.075 1.00 89.25 108 SER A N 1
ATOM 790 C CA . SER A 1 108 ? -2.615 14.780 -0.228 1.00 89.25 108 SER A CA 1
ATOM 791 C C . SER A 1 108 ? -3.751 14.140 0.575 1.00 89.25 108 SER A C 1
ATOM 793 O O . SER A 1 108 ? -4.577 13.393 0.042 1.00 89.25 108 SER A O 1
ATOM 795 N N . SER A 1 109 ? -3.857 14.498 1.857 1.00 83.81 109 SER A N 1
ATOM 796 C CA . SER A 1 109 ? -5.008 14.134 2.694 1.00 83.81 109 SER A CA 1
ATOM 797 C C . SER A 1 109 ? -6.313 14.780 2.210 1.00 83.81 109 SER A C 1
ATOM 799 O O . SER A 1 109 ? -7.386 14.190 2.378 1.00 83.81 109 SER A O 1
ATOM 801 N N . ASP A 1 110 ? -6.226 15.946 1.557 1.00 87.19 110 ASP A N 1
ATOM 802 C CA . ASP A 1 110 ? -7.313 16.504 0.754 1.00 87.19 110 ASP A CA 1
ATOM 803 C C . ASP A 1 110 ? -7.366 15.790 -0.604 1.00 87.19 110 ASP A C 1
ATOM 805 O O . ASP A 1 110 ? -6.498 15.966 -1.462 1.00 87.19 110 ASP A O 1
ATOM 809 N N . ARG A 1 111 ? -8.406 14.971 -0.786 1.00 82.81 111 ARG A N 1
ATOM 810 C CA . ARG A 1 111 ? -8.528 14.016 -1.898 1.00 82.81 111 ARG A CA 1
ATOM 811 C C . ARG A 1 111 ? -8.765 14.674 -3.254 1.00 82.81 111 ARG A C 1
ATOM 813 O O . ARG A 1 111 ? -8.525 14.020 -4.267 1.00 82.81 111 ARG A O 1
ATOM 820 N N . TRP A 1 112 ? -9.270 15.904 -3.264 1.00 86.38 112 TRP A N 1
ATOM 821 C CA . TRP A 1 112 ? -9.608 16.643 -4.483 1.00 86.38 112 TRP A CA 1
ATOM 822 C C . TRP A 1 112 ? -8.604 17.753 -4.801 1.00 86.38 112 TRP A C 1
ATOM 824 O O . TRP A 1 112 ? -8.663 18.334 -5.884 1.00 86.38 112 TRP A O 1
ATOM 834 N N . ALA A 1 113 ? -7.677 18.032 -3.883 1.00 88.50 113 ALA A N 1
ATOM 835 C CA . ALA A 1 113 ? -6.565 18.932 -4.129 1.00 88.50 113 ALA A CA 1
ATOM 836 C C . ALA A 1 113 ? -5.545 18.326 -5.110 1.00 88.50 113 ALA A C 1
ATOM 838 O O . ALA A 1 113 ? -5.610 17.153 -5.490 1.00 88.50 113 ALA A O 1
ATOM 839 N N . ASN A 1 114 ? -4.552 19.132 -5.486 1.00 82.75 114 ASN A N 1
ATOM 840 C CA . ASN A 1 114 ? -3.379 18.642 -6.206 1.00 82.75 114 ASN A CA 1
ATOM 841 C C . ASN A 1 114 ? -2.721 17.500 -5.410 1.00 82.75 114 ASN A C 1
ATOM 843 O O . ASN A 1 114 ? -2.554 17.614 -4.196 1.00 82.75 114 ASN A O 1
ATOM 847 N N . HIS A 1 115 ? -2.343 16.416 -6.096 1.00 84.94 115 HIS A N 1
ATOM 848 C CA . HIS A 1 115 ? -1.844 15.165 -5.494 1.00 84.94 115 HIS A CA 1
ATOM 849 C C . HIS A 1 115 ? -2.877 14.405 -4.637 1.00 84.94 115 HIS A C 1
ATOM 851 O O . HIS A 1 115 ? -2.517 13.515 -3.870 1.00 84.94 115 HIS A O 1
ATOM 857 N N . GLY A 1 116 ? -4.167 14.738 -4.737 1.00 90.06 116 GLY A N 1
ATOM 858 C CA . GLY A 1 116 ? -5.248 13.982 -4.114 1.00 90.06 116 GLY A CA 1
ATOM 859 C C . GLY A 1 116 ? -5.579 12.683 -4.863 1.00 90.06 116 GLY A C 1
ATOM 860 O O . GLY A 1 116 ? -5.427 12.577 -6.080 1.00 90.06 116 GLY A O 1
ATOM 861 N N . ILE A 1 117 ? -6.073 11.680 -4.132 1.00 94.06 117 ILE A N 1
ATOM 862 C CA . ILE A 1 117 ? -6.342 10.322 -4.649 1.00 94.06 117 ILE A CA 1
ATOM 863 C C . ILE A 1 117 ? -7.817 10.053 -4.987 1.00 94.06 117 ILE A C 1
ATOM 865 O O . ILE A 1 117 ? -8.177 8.908 -5.264 1.00 94.06 117 ILE A O 1
ATOM 869 N N . ALA A 1 118 ? -8.692 11.069 -4.993 1.00 91.56 118 ALA A N 1
ATOM 870 C CA . ALA A 1 118 ? -10.114 10.868 -5.303 1.00 91.56 118 ALA A CA 1
ATOM 871 C C . ALA A 1 118 ? -10.319 10.256 -6.696 1.00 91.56 118 ALA A C 1
ATOM 873 O O . ALA A 1 118 ? -11.101 9.319 -6.848 1.00 91.56 118 ALA A O 1
ATOM 874 N N . ASN A 1 119 ? -9.574 10.732 -7.698 1.00 91.06 119 ASN A N 1
ATOM 875 C CA . ASN A 1 119 ? -9.668 10.213 -9.063 1.00 91.06 119 ASN A CA 1
ATOM 876 C C . ASN A 1 119 ? -9.215 8.749 -9.152 1.00 91.06 119 ASN A C 1
ATOM 878 O O . ASN A 1 119 ? -9.890 7.951 -9.794 1.00 91.06 119 ASN A O 1
ATOM 882 N N . LEU A 1 120 ? -8.138 8.371 -8.453 1.00 92.81 120 LEU A N 1
ATOM 883 C CA . LEU A 1 120 ? -7.703 6.974 -8.358 1.00 92.81 120 LEU A CA 1
ATOM 884 C C . LEU A 1 120 ? -8.803 6.102 -7.740 1.00 92.81 120 LEU A C 1
ATOM 886 O O . LEU A 1 120 ? -9.181 5.083 -8.313 1.00 92.81 120 LEU A O 1
ATOM 890 N N . MET A 1 121 ? -9.364 6.529 -6.605 1.00 94.12 121 MET A N 1
ATOM 891 C CA . MET A 1 121 ? -10.459 5.813 -5.943 1.00 94.12 121 MET A CA 1
ATOM 892 C C . MET A 1 121 ? -11.684 5.676 -6.856 1.00 94.12 121 MET A C 1
ATOM 894 O O . MET A 1 121 ? -12.287 4.607 -6.910 1.00 94.12 121 MET A O 1
ATOM 898 N N . GLN A 1 122 ? -12.049 6.722 -7.602 1.00 92.12 122 GLN A N 1
ATOM 899 C CA . GLN A 1 122 ? -13.164 6.657 -8.549 1.00 92.12 122 GLN A CA 1
ATOM 900 C C . GLN A 1 122 ? -12.897 5.715 -9.714 1.00 92.12 122 GLN A C 1
ATOM 902 O O . GLN A 1 122 ? -13.794 4.960 -10.085 1.00 92.12 122 GLN A O 1
ATOM 907 N N . THR A 1 123 ? -11.685 5.716 -10.262 1.00 93.56 123 THR A N 1
ATOM 908 C CA . THR A 1 123 ? -11.283 4.755 -11.291 1.00 93.56 123 THR A CA 1
ATOM 909 C C . THR A 1 123 ? -11.400 3.329 -10.759 1.00 93.56 123 THR A C 1
ATOM 911 O O . THR A 1 123 ? -12.087 2.514 -11.369 1.00 93.56 123 THR A O 1
ATOM 914 N N . LEU A 1 124 ? -10.858 3.042 -9.571 1.00 94.81 124 LEU A N 1
ATOM 915 C CA . LEU A 1 124 ? -10.984 1.729 -8.928 1.00 94.81 124 LEU A CA 1
ATOM 916 C C . LEU A 1 124 ? -12.453 1.309 -8.760 1.00 94.81 124 LEU A C 1
ATOM 918 O O . LEU A 1 124 ? -12.824 0.204 -9.154 1.00 94.81 124 LEU A O 1
ATOM 922 N N . MET A 1 125 ? -13.310 2.208 -8.265 1.00 93.06 125 MET A N 1
ATOM 923 C CA . MET A 1 125 ? -14.749 1.947 -8.127 1.00 93.06 125 MET A CA 1
ATOM 924 C C . MET A 1 125 ? -15.435 1.672 -9.472 1.00 93.06 125 MET A C 1
ATOM 926 O O . MET A 1 125 ? -16.271 0.773 -9.558 1.00 93.06 125 MET A O 1
ATOM 930 N N . ARG A 1 126 ? -15.079 2.401 -10.540 1.00 92.88 126 ARG A N 1
ATOM 931 C CA . ARG A 1 126 ? -15.604 2.157 -11.899 1.00 92.88 126 ARG A CA 1
ATOM 932 C C . ARG A 1 126 ? -15.181 0.797 -12.451 1.00 92.88 126 ARG A C 1
ATOM 934 O O . ARG A 1 126 ? -15.934 0.206 -13.217 1.00 92.88 126 ARG A O 1
ATOM 941 N N . HIS A 1 127 ? -14.030 0.290 -12.018 1.00 91.62 127 HIS A N 1
ATOM 942 C CA . HIS A 1 127 ? -13.541 -1.051 -12.340 1.00 91.62 127 HIS A CA 1
ATOM 943 C C . HIS A 1 127 ? -13.999 -2.130 -11.342 1.00 91.62 127 HIS A C 1
ATOM 945 O O . HIS A 1 127 ? -13.510 -3.254 -11.384 1.00 91.62 127 HIS A O 1
ATOM 951 N N . GLY A 1 128 ? -14.965 -1.821 -10.468 1.00 92.06 128 GLY A N 1
ATOM 952 C CA . GLY A 1 128 ? -15.597 -2.798 -9.578 1.00 92.06 128 GLY A CA 1
ATOM 953 C C . GLY A 1 128 ? -14.841 -3.080 -8.280 1.00 92.06 128 GLY A C 1
ATOM 954 O O . GLY A 1 128 ? -15.280 -3.938 -7.510 1.00 92.06 128 GLY A O 1
ATOM 955 N N . TYR A 1 129 ? -13.754 -2.355 -8.005 1.00 94.81 129 TYR A N 1
ATOM 956 C CA . TYR A 1 129 ? -13.030 -2.459 -6.743 1.00 94.81 129 TYR A CA 1
ATOM 957 C C . TYR A 1 129 ? -13.705 -1.658 -5.622 1.00 94.81 129 TYR A C 1
ATOM 959 O O . TYR A 1 129 ? -14.328 -0.619 -5.844 1.00 94.81 129 TYR A O 1
ATOM 967 N N . LEU A 1 130 ? -13.513 -2.123 -4.390 1.00 94.88 130 LEU A N 1
ATOM 968 C CA . LEU A 1 130 ? -13.775 -1.401 -3.153 1.00 94.88 130 LEU A CA 1
ATOM 969 C C . LEU A 1 130 ? -12.445 -0.813 -2.643 1.00 94.88 130 LEU A C 1
ATOM 971 O O . LEU A 1 130 ? -11.696 -1.533 -1.976 1.00 94.88 130 LEU A O 1
ATOM 975 N N . PRO A 1 131 ? -12.122 0.458 -2.958 1.00 95.12 131 PRO A N 1
ATOM 976 C CA . PRO A 1 131 ? -10.904 1.095 -2.474 1.00 95.12 131 PRO A CA 1
ATOM 977 C C . PRO A 1 131 ? -11.025 1.461 -0.993 1.00 95.12 131 PRO A C 1
ATOM 979 O O . PRO A 1 131 ? -12.013 2.069 -0.578 1.00 95.12 131 PRO A O 1
ATOM 982 N N . LEU A 1 132 ? -10.005 1.134 -0.204 1.00 94.38 132 LEU A N 1
ATOM 983 C CA . LEU A 1 132 ? -9.934 1.386 1.235 1.00 94.38 132 LEU A CA 1
ATOM 984 C C . LEU A 1 132 ? -8.539 1.889 1.608 1.00 94.38 132 LEU A C 1
ATOM 986 O O . LEU A 1 132 ? -7.547 1.357 1.116 1.00 94.38 132 LEU A O 1
ATOM 990 N N . LEU A 1 133 ? -8.444 2.868 2.511 1.00 93.88 133 LEU A N 1
ATOM 991 C CA . LEU A 1 133 ? -7.145 3.257 3.066 1.00 93.88 133 LEU A CA 1
ATOM 992 C C . LEU A 1 133 ? -6.709 2.275 4.159 1.00 93.88 133 LEU A C 1
ATOM 994 O O . LEU A 1 133 ? -7.474 1.963 5.078 1.00 93.88 133 LEU A O 1
ATOM 998 N N . ALA A 1 134 ? -5.470 1.803 4.071 1.00 94.06 134 ALA A N 1
ATOM 999 C CA . ALA A 1 134 ? -4.872 0.888 5.030 1.00 94.06 134 ALA A CA 1
ATOM 1000 C C . ALA A 1 134 ? -3.917 1.640 5.965 1.00 94.06 134 ALA A C 1
ATOM 1002 O O . ALA A 1 134 ? -2.830 2.042 5.577 1.00 94.06 134 ALA A O 1
ATOM 1003 N N . SER A 1 135 ? -4.310 1.806 7.229 1.00 92.06 135 SER A N 1
ATOM 1004 C CA . SER A 1 135 ? -3.432 2.344 8.281 1.00 92.06 135 SER A CA 1
ATOM 1005 C C . SER A 1 135 ? -2.435 1.316 8.830 1.00 92.06 135 SER A C 1
ATOM 1007 O O . SER A 1 135 ? -1.617 1.653 9.680 1.00 92.06 135 SER A O 1
ATOM 1009 N N . ASP A 1 136 ? -2.552 0.060 8.398 1.00 93.31 136 ASP A N 1
ATOM 1010 C CA . ASP A 1 136 ? -1.683 -1.066 8.726 1.00 93.31 136 ASP A CA 1
ATOM 1011 C C . ASP A 1 136 ? -1.704 -2.078 7.572 1.00 93.31 136 ASP A C 1
ATOM 1013 O O . ASP A 1 136 ? -2.731 -2.224 6.901 1.00 93.31 136 ASP A O 1
ATOM 1017 N N . LEU A 1 137 ? -0.607 -2.814 7.382 1.00 95.62 137 LEU A N 1
ATOM 1018 C CA . LEU A 1 137 ? -0.490 -3.885 6.385 1.00 95.62 137 LEU A CA 1
ATOM 1019 C C . LEU A 1 137 ? -0.442 -5.263 7.053 1.00 95.62 137 LEU A C 1
ATOM 1021 O O . LEU A 1 137 ? 0.497 -6.039 6.897 1.00 95.62 137 LEU A O 1
ATOM 1025 N N . THR A 1 138 ? -1.467 -5.563 7.850 1.00 95.44 138 THR A N 1
ATOM 1026 C CA . THR A 1 138 ? -1.576 -6.860 8.533 1.00 95.44 138 THR A CA 1
ATOM 1027 C C . THR A 1 138 ? -1.898 -8.008 7.567 1.00 95.44 138 THR A C 1
ATOM 1029 O O . THR A 1 138 ? -2.638 -7.831 6.599 1.00 95.44 138 THR A O 1
ATOM 1032 N N . ALA A 1 139 ? -1.405 -9.218 7.865 1.00 95.94 139 ALA A N 1
ATOM 1033 C CA . ALA A 1 139 ? -1.685 -10.419 7.065 1.00 95.94 139 ALA A CA 1
ATOM 1034 C C . ALA A 1 139 ? -3.188 -10.664 6.884 1.00 95.94 139 ALA A C 1
ATOM 1036 O O . ALA A 1 139 ? -3.666 -10.818 5.767 1.00 95.94 139 ALA A O 1
ATOM 1037 N N . GLU A 1 140 ? -3.950 -10.549 7.974 1.00 93.62 140 GLU A N 1
ATOM 1038 C CA . GLU A 1 140 ? -5.408 -10.709 7.990 1.00 93.62 140 GLU A CA 1
ATOM 1039 C C . GLU A 1 140 ? -6.135 -9.779 6.999 1.00 93.62 140 GLU A C 1
ATOM 1041 O O . GLU A 1 140 ? -7.211 -10.095 6.485 1.00 93.62 140 GLU A O 1
ATOM 1046 N N . ARG A 1 141 ? -5.571 -8.590 6.768 1.00 93.69 141 ARG A N 1
ATOM 1047 C CA . ARG A 1 141 ? -6.112 -7.582 5.861 1.00 93.69 141 ARG A CA 1
ATOM 1048 C C . ARG A 1 141 ? -5.787 -7.930 4.413 1.00 93.69 141 ARG A C 1
ATOM 1050 O O . ARG A 1 141 ? -6.686 -7.903 3.574 1.00 93.69 141 ARG A O 1
ATOM 1057 N N . LEU A 1 142 ? -4.528 -8.262 4.133 1.00 96.38 142 LEU A N 1
ATOM 1058 C CA . LEU A 1 142 ? -4.070 -8.556 2.777 1.00 96.38 142 LEU A CA 1
ATOM 1059 C C . LEU A 1 142 ? -4.600 -9.899 2.255 1.00 96.38 142 LEU A C 1
ATOM 1061 O O . LEU A 1 142 ? -4.967 -9.976 1.090 1.00 96.38 142 LEU A O 1
ATOM 1065 N N . GLU A 1 143 ? -4.791 -10.909 3.109 1.00 95.12 143 GLU A N 1
ATOM 1066 C CA . GLU A 1 143 ? -5.448 -12.183 2.745 1.00 95.12 143 GLU A CA 1
ATOM 1067 C C . GLU A 1 143 ? -6.876 -12.012 2.198 1.00 95.12 143 GLU A C 1
ATOM 1069 O O . GLU A 1 143 ? -7.405 -12.887 1.511 1.00 95.12 143 GLU A O 1
ATOM 1074 N N . ARG A 1 144 ? -7.526 -10.893 2.528 1.00 95.25 144 ARG A N 1
ATOM 1075 C CA . ARG A 1 144 ? -8.897 -10.562 2.123 1.00 95.25 144 ARG A CA 1
ATOM 1076 C C . ARG A 1 144 ? -8.970 -9.601 0.943 1.00 95.25 144 ARG A C 1
ATOM 1078 O O . ARG A 1 144 ? -10.072 -9.312 0.480 1.00 95.25 144 ARG A O 1
ATOM 1085 N N . ALA A 1 145 ? -7.827 -9.122 0.461 1.00 97.06 145 ALA A N 1
ATOM 1086 C CA . ALA A 1 145 ? -7.717 -8.173 -0.637 1.00 97.06 145 ALA A CA 1
ATOM 1087 C C . ALA A 1 145 ? -7.243 -8.843 -1.924 1.00 97.06 145 ALA A C 1
ATOM 1089 O O . ALA A 1 145 ? -6.626 -9.903 -1.892 1.00 97.06 145 ALA A O 1
ATOM 1090 N N . GLY A 1 146 ? -7.544 -8.221 -3.061 1.00 96.81 146 GLY A N 1
ATOM 1091 C CA . GLY A 1 146 ? -6.980 -8.606 -4.356 1.00 96.81 146 GLY A CA 1
ATOM 1092 C C . GLY A 1 146 ? -5.937 -7.618 -4.864 1.00 96.81 146 GLY A C 1
ATOM 1093 O O . GLY A 1 146 ? -5.117 -7.974 -5.707 1.00 96.81 146 GLY A O 1
ATOM 1094 N N . LEU A 1 147 ? -5.944 -6.386 -4.346 1.00 98.12 147 LEU A N 1
ATOM 1095 C CA . LEU A 1 147 ? -5.079 -5.306 -4.806 1.00 98.12 147 LEU A CA 1
ATOM 1096 C C . LEU A 1 147 ? -4.505 -4.517 -3.622 1.00 98.12 147 LEU A C 1
ATOM 1098 O O . LEU A 1 147 ? -5.238 -4.128 -2.714 1.00 98.12 147 LEU A O 1
ATOM 1102 N N . LEU A 1 148 ? -3.200 -4.261 -3.665 1.00 98.44 148 LEU A N 1
ATOM 1103 C CA . LEU A 1 148 ? -2.478 -3.332 -2.800 1.00 98.44 148 LEU A CA 1
ATOM 1104 C C . LEU A 1 148 ? -1.827 -2.251 -3.670 1.00 98.44 148 LEU A C 1
ATOM 1106 O O . LEU A 1 148 ? -1.203 -2.571 -4.680 1.00 98.44 148 LEU A O 1
ATOM 1110 N N . ILE A 1 149 ? -1.967 -0.986 -3.283 1.00 98.44 149 ILE A N 1
ATOM 1111 C CA . ILE A 1 149 ? -1.370 0.165 -3.965 1.00 98.44 149 ILE A CA 1
ATOM 1112 C C . ILE A 1 149 ? -0.488 0.925 -2.975 1.00 98.44 149 ILE A C 1
ATOM 1114 O O . ILE A 1 149 ? -0.980 1.397 -1.949 1.00 98.44 149 ILE A O 1
ATOM 1118 N N . LEU A 1 150 ? 0.792 1.056 -3.317 1.00 98.19 150 LEU A N 1
ATOM 1119 C CA . LEU A 1 150 ? 1.799 1.854 -2.620 1.00 98.19 150 LEU A CA 1
ATOM 1120 C C . LEU A 1 150 ? 2.140 3.061 -3.505 1.00 98.19 150 LEU A C 1
ATOM 1122 O O . LEU A 1 150 ? 2.458 2.892 -4.686 1.00 98.19 150 LEU A O 1
ATOM 1126 N N . ILE A 1 151 ? 2.042 4.268 -2.958 1.00 96.38 151 ILE A N 1
ATOM 1127 C CA . ILE A 1 151 ? 2.210 5.536 -3.671 1.00 96.38 151 ILE A CA 1
ATOM 1128 C C . ILE A 1 151 ? 3.426 6.268 -3.101 1.00 96.38 151 ILE A C 1
ATOM 1130 O O . ILE A 1 151 ? 3.289 7.121 -2.227 1.00 96.38 151 ILE A O 1
ATOM 1134 N N . ALA A 1 152 ? 4.611 5.951 -3.630 1.00 94.75 152 ALA A N 1
ATOM 1135 C CA . ALA A 1 152 ? 5.895 6.526 -3.217 1.00 94.75 152 ALA A CA 1
ATOM 1136 C C . ALA A 1 152 ? 6.041 6.592 -1.679 1.00 94.75 152 ALA A C 1
ATOM 1138 O O . ALA A 1 152 ? 6.072 7.677 -1.095 1.00 94.75 152 ALA A O 1
ATOM 1139 N N . PRO A 1 153 ? 6.084 5.429 -1.004 1.00 96.62 153 PRO A N 1
ATOM 1140 C CA . PRO A 1 153 ? 6.175 5.371 0.448 1.00 96.62 153 PRO A CA 1
ATOM 1141 C C . PRO A 1 153 ? 7.513 5.935 0.935 1.00 96.62 153 PRO A C 1
ATOM 1143 O O . PRO A 1 153 ? 8.587 5.462 0.557 1.00 96.62 153 PRO A O 1
ATOM 1146 N N . ALA A 1 154 ? 7.450 6.906 1.845 1.00 95.25 154 ALA A N 1
ATOM 1147 C CA . ALA A 1 154 ? 8.619 7.574 2.419 1.00 95.25 154 ALA A CA 1
ATOM 1148 C C . ALA A 1 154 ? 9.081 6.975 3.765 1.00 95.25 154 ALA A C 1
ATOM 1150 O O . ALA A 1 154 ? 9.997 7.494 4.412 1.00 95.25 154 ALA A O 1
ATOM 1151 N N . ARG A 1 155 ? 8.472 5.874 4.222 1.00 95.69 155 ARG A N 1
ATOM 1152 C CA . ARG A 1 155 ? 8.848 5.147 5.446 1.00 95.69 155 ARG A CA 1
ATOM 1153 C C . ARG A 1 155 ? 9.268 3.712 5.134 1.00 95.69 155 ARG A C 1
ATOM 1155 O O . ARG A 1 155 ? 8.666 3.036 4.311 1.00 95.69 155 ARG A O 1
ATOM 1162 N N . LYS A 1 156 ? 10.287 3.228 5.852 1.00 95.88 156 LYS A N 1
ATOM 1163 C CA . LYS A 1 156 ? 10.764 1.844 5.736 1.00 95.88 156 LYS A CA 1
ATOM 1164 C C . LYS A 1 156 ? 9.687 0.861 6.190 1.00 95.88 156 LYS A C 1
ATOM 1166 O O . LYS A 1 156 ? 9.149 1.019 7.283 1.00 95.88 156 LYS A O 1
ATOM 1171 N N . PHE A 1 157 ? 9.490 -0.188 5.401 1.00 97.56 157 PHE A N 1
ATOM 1172 C CA . PHE A 1 157 ? 8.712 -1.360 5.788 1.00 97.56 157 PHE A CA 1
ATOM 1173 C C . PHE A 1 157 ? 9.522 -2.224 6.756 1.00 97.56 157 PHE A C 1
ATOM 1175 O O . PHE A 1 157 ? 10.720 -2.462 6.557 1.00 97.56 157 PHE A O 1
ATOM 1182 N N . SER A 1 158 ? 8.871 -2.728 7.797 1.00 97.12 158 SER A N 1
ATOM 1183 C CA . SER A 1 158 ? 9.457 -3.743 8.667 1.00 97.12 158 SER A CA 1
ATOM 1184 C C . SER A 1 158 ? 9.660 -5.068 7.913 1.00 97.12 158 SER A C 1
ATOM 1186 O O . SER A 1 158 ? 8.971 -5.336 6.925 1.00 97.12 158 SER A O 1
ATOM 1188 N N . PRO A 1 159 ? 10.573 -5.949 8.368 1.00 97.31 159 PRO A N 1
ATOM 1189 C CA . PRO A 1 159 ? 10.729 -7.281 7.780 1.00 97.31 159 PRO A CA 1
ATOM 1190 C C . PRO A 1 159 ? 9.408 -8.060 7.708 1.00 97.31 159 PRO A C 1
ATOM 1192 O O . PRO A 1 159 ? 9.089 -8.620 6.666 1.00 97.31 159 PRO A O 1
ATOM 1195 N N . THR A 1 160 ? 8.599 -8.000 8.771 1.00 97.31 160 THR A N 1
ATOM 1196 C CA . THR A 1 160 ? 7.290 -8.662 8.839 1.00 97.31 160 THR A CA 1
ATOM 1197 C C . THR A 1 160 ? 6.304 -8.126 7.802 1.00 97.31 160 THR A C 1
ATOM 1199 O O . THR A 1 160 ? 5.569 -8.905 7.196 1.00 97.31 160 THR A O 1
ATOM 1202 N N . GLU A 1 161 ? 6.267 -6.811 7.571 1.00 97.94 161 GLU A N 1
ATOM 1203 C CA . GLU A 1 161 ? 5.405 -6.218 6.539 1.00 97.94 161 GLU A CA 1
ATOM 1204 C C . GLU A 1 161 ? 5.838 -6.657 5.142 1.00 97.94 161 GLU A C 1
ATOM 1206 O O . GLU A 1 161 ? 4.991 -7.063 4.348 1.00 97.94 161 GLU A O 1
ATOM 1211 N N . ARG A 1 162 ? 7.147 -6.667 4.859 1.00 97.88 162 ARG A N 1
ATOM 1212 C CA . ARG A 1 162 ? 7.674 -7.151 3.572 1.00 97.88 162 ARG A CA 1
ATOM 1213 C C . ARG A 1 162 ? 7.318 -8.616 3.325 1.00 97.88 162 ARG A C 1
ATOM 1215 O O . ARG A 1 162 ? 6.821 -8.943 2.250 1.00 97.88 162 ARG A O 1
ATOM 1222 N N . ASP A 1 163 ? 7.477 -9.478 4.330 1.00 97.56 163 ASP A N 1
ATOM 1223 C CA . ASP A 1 163 ? 7.069 -10.886 4.244 1.00 97.56 163 ASP A CA 1
ATOM 1224 C C . ASP A 1 163 ? 5.560 -11.025 4.006 1.00 97.56 163 ASP A C 1
ATOM 1226 O O . ASP A 1 163 ? 5.119 -11.853 3.207 1.00 97.56 163 ASP A O 1
ATOM 1230 N N . THR A 1 164 ? 4.759 -10.178 4.656 1.00 98.12 164 THR A N 1
ATOM 1231 C CA . THR A 1 164 ? 3.303 -10.160 4.480 1.00 98.12 164 THR A CA 1
ATOM 1232 C C . THR A 1 164 ? 2.919 -9.767 3.052 1.00 98.12 164 THR A C 1
ATOM 1234 O O . THR A 1 164 ? 2.120 -10.462 2.426 1.00 98.12 164 THR A O 1
ATOM 1237 N N . ILE A 1 165 ? 3.519 -8.705 2.503 1.00 97.88 165 ILE A N 1
ATOM 1238 C CA . ILE A 1 165 ? 3.293 -8.262 1.118 1.00 97.88 165 ILE A CA 1
ATOM 1239 C C . ILE A 1 165 ? 3.738 -9.351 0.135 1.00 97.88 165 ILE A C 1
ATOM 1241 O O . ILE A 1 165 ? 3.021 -9.670 -0.812 1.00 97.88 165 ILE A O 1
ATOM 1245 N N . LYS A 1 166 ? 4.888 -9.985 0.377 1.00 96.62 166 LYS A N 1
ATOM 1246 C CA . LYS A 1 166 ? 5.395 -11.077 -0.460 1.00 96.62 166 LYS A CA 1
ATOM 1247 C C . LYS A 1 166 ? 4.452 -12.276 -0.484 1.00 96.62 166 LYS A C 1
ATOM 1249 O O . LYS A 1 166 ? 4.182 -12.825 -1.550 1.00 96.62 166 LYS A O 1
ATOM 1254 N N . ASN A 1 167 ? 3.932 -12.671 0.676 1.00 96.62 167 ASN A N 1
ATOM 1255 C CA . ASN A 1 167 ? 2.960 -13.758 0.780 1.00 96.62 167 ASN A CA 1
ATOM 1256 C C . ASN A 1 167 ? 1.629 -13.397 0.113 1.00 96.62 167 ASN A C 1
ATOM 1258 O O . ASN A 1 167 ? 1.052 -14.241 -0.564 1.00 96.62 167 ASN A O 1
ATOM 1262 N N . PHE A 1 168 ? 1.182 -12.146 0.240 1.00 97.00 168 PHE A N 1
ATOM 1263 C CA . PHE A 1 168 ? 0.008 -11.635 -0.463 1.00 97.00 168 PHE A CA 1
ATOM 1264 C C . PHE A 1 168 ? 0.147 -11.760 -1.987 1.00 97.00 168 PHE A C 1
ATOM 1266 O O . PHE A 1 168 ? -0.743 -12.314 -2.630 1.00 97.00 168 PHE A O 1
ATOM 1273 N N . VAL A 1 169 ? 1.277 -11.326 -2.559 1.00 96.44 169 VAL A N 1
ATOM 1274 C CA . VAL A 1 169 ? 1.512 -11.442 -4.009 1.00 96.44 169 VAL A CA 1
ATOM 1275 C C . VAL A 1 169 ? 1.571 -12.910 -4.442 1.00 96.44 169 VAL A C 1
ATOM 1277 O O . VAL A 1 169 ? 0.904 -13.299 -5.396 1.00 96.44 169 VAL A O 1
ATOM 1280 N N . ARG A 1 170 ? 2.284 -13.759 -3.690 1.00 95.19 170 ARG A N 1
ATOM 1281 C CA . ARG A 1 170 ? 2.364 -15.209 -3.953 1.00 95.19 170 ARG A CA 1
ATOM 1282 C C . ARG A 1 170 ? 1.021 -15.931 -3.871 1.00 95.19 170 ARG A C 1
ATOM 1284 O O . ARG A 1 170 ? 0.856 -16.971 -4.497 1.00 95.19 170 ARG A O 1
ATOM 1291 N N . ALA A 1 171 ? 0.079 -15.406 -3.091 1.00 93.69 171 ALA A N 1
ATOM 1292 C CA . ALA A 1 171 ? -1.281 -15.925 -2.989 1.00 93.69 171 ALA A CA 1
ATOM 1293 C C . ALA A 1 171 ? -2.202 -15.439 -4.130 1.00 93.69 171 ALA A C 1
ATOM 1295 O O . ALA A 1 171 ? -3.404 -15.696 -4.088 1.00 93.69 171 ALA A O 1
ATOM 1296 N N . GLY A 1 172 ? -1.660 -14.742 -5.136 1.00 93.81 172 GLY A N 1
ATOM 1297 C CA . GLY A 1 172 ? -2.401 -14.214 -6.286 1.00 93.81 172 GLY A CA 1
ATOM 1298 C C . GLY A 1 172 ? -2.850 -12.757 -6.136 1.00 93.81 172 GLY A C 1
ATOM 1299 O O . GLY A 1 172 ? -3.578 -12.251 -6.989 1.00 93.81 172 GLY A O 1
ATOM 1300 N N . GLY A 1 173 ? -2.439 -12.070 -5.067 1.00 96.06 173 GLY A N 1
ATOM 1301 C CA . GLY A 1 173 ? -2.664 -10.638 -4.904 1.00 96.06 173 GLY A CA 1
ATOM 1302 C C . GLY A 1 173 ? -1.826 -9.804 -5.876 1.00 96.06 173 GLY A C 1
ATOM 1303 O O . GLY A 1 173 ? -0.704 -10.161 -6.223 1.00 96.06 173 GLY A O 1
ATOM 1304 N N . THR A 1 174 ? -2.344 -8.655 -6.306 1.00 97.06 174 THR A N 1
ATOM 1305 C CA . THR A 1 174 ? -1.580 -7.694 -7.119 1.00 97.06 174 THR A CA 1
ATOM 1306 C C . THR A 1 174 ? -1.072 -6.556 -6.244 1.00 97.06 174 THR A C 1
ATOM 1308 O O . THR A 1 174 ? -1.854 -5.923 -5.540 1.00 97.06 174 THR A O 1
ATOM 1311 N N . CYS A 1 175 ? 0.229 -6.267 -6.300 1.00 97.50 175 CYS A N 1
ATOM 1312 C CA . CYS A 1 175 ? 0.826 -5.103 -5.649 1.00 97.50 175 CYS A CA 1
ATOM 1313 C C . CYS A 1 175 ? 1.303 -4.112 -6.714 1.00 97.50 175 CYS A C 1
ATOM 1315 O O . CYS A 1 175 ? 2.186 -4.434 -7.507 1.00 97.50 175 CYS A O 1
ATOM 1317 N N . ILE A 1 176 ? 0.731 -2.910 -6.724 1.00 97.38 176 ILE A N 1
ATOM 1318 C CA . ILE A 1 176 ? 1.189 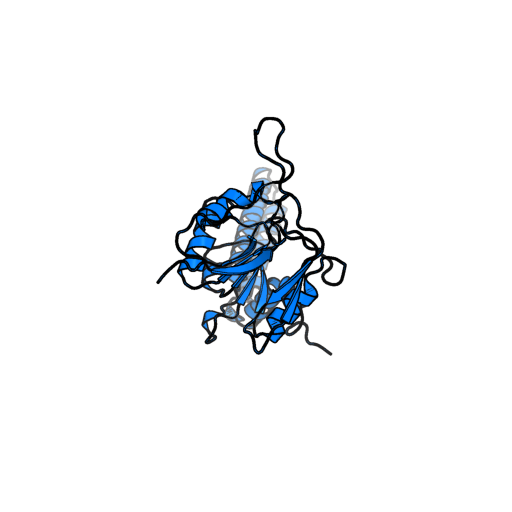-1.788 -7.545 1.00 97.38 176 ILE A CA 1
ATOM 1319 C C . ILE A 1 176 ? 2.005 -0.872 -6.643 1.00 97.38 176 ILE A C 1
ATOM 1321 O O . ILE A 1 176 ? 1.518 -0.438 -5.604 1.00 97.38 176 ILE A O 1
ATOM 1325 N N . CYS A 1 177 ? 3.235 -0.568 -7.042 1.00 96.75 177 CYS A N 1
ATOM 1326 C CA . CYS A 1 177 ? 4.109 0.334 -6.309 1.00 96.75 177 CYS A CA 1
ATOM 1327 C C . CYS A 1 177 ? 4.632 1.414 -7.249 1.00 96.75 177 CYS A C 1
ATOM 1329 O O . CYS A 1 177 ? 5.289 1.099 -8.239 1.00 96.75 177 CYS A O 1
ATOM 1331 N N . THR A 1 178 ? 4.369 2.679 -6.931 1.00 94.81 178 THR A N 1
ATOM 1332 C CA . THR A 1 178 ? 5.052 3.813 -7.565 1.00 94.81 178 THR A CA 1
ATOM 1333 C C . THR A 1 178 ? 6.176 4.287 -6.656 1.00 94.81 178 THR A C 1
ATOM 1335 O O . THR A 1 178 ? 6.034 4.255 -5.436 1.00 94.81 178 THR A O 1
ATOM 1338 N N . VAL A 1 179 ? 7.294 4.724 -7.227 1.00 93.00 179 VAL A N 1
ATOM 1339 C CA . VAL A 1 179 ? 8.476 5.141 -6.464 1.00 93.00 179 VAL A CA 1
ATOM 1340 C C . VAL A 1 179 ? 9.213 6.249 -7.215 1.00 93.00 179 VAL A C 1
ATOM 1342 O O . VAL A 1 179 ? 9.416 6.142 -8.425 1.00 93.00 179 VAL A O 1
ATOM 1345 N N . GLY A 1 180 ? 9.562 7.323 -6.504 1.00 89.69 180 GLY A N 1
ATOM 1346 C CA . GLY A 1 180 ? 10.503 8.340 -6.964 1.00 89.69 180 GLY A CA 1
ATOM 1347 C C . GLY A 1 180 ? 11.942 7.959 -6.620 1.00 89.69 180 GLY A C 1
ATOM 1348 O O . GLY A 1 180 ? 12.178 7.083 -5.783 1.00 89.69 180 GLY A O 1
ATOM 1349 N N . ALA A 1 181 ? 12.926 8.614 -7.236 1.00 89.19 181 ALA A N 1
ATOM 1350 C CA . ALA A 1 181 ? 14.325 8.409 -6.855 1.00 89.19 181 ALA A CA 1
ATOM 1351 C C . ALA A 1 181 ? 14.595 8.866 -5.409 1.00 89.19 181 ALA A C 1
ATOM 1353 O O . ALA A 1 181 ? 15.443 8.296 -4.721 1.00 89.19 181 ALA A O 1
ATOM 1354 N N . GLU A 1 182 ? 13.827 9.837 -4.926 1.00 89.69 182 GLU A N 1
ATOM 1355 C CA . GLU A 1 182 ? 13.877 10.383 -3.575 1.00 89.69 182 GLU A CA 1
ATOM 1356 C C . GLU A 1 182 ? 13.486 9.343 -2.516 1.00 89.69 182 GLU A C 1
ATOM 1358 O O . GLU A 1 182 ? 14.146 9.210 -1.480 1.00 89.69 182 GLU A O 1
ATOM 1363 N N . GLU A 1 183 ? 12.460 8.535 -2.792 1.00 92.19 183 GLU A N 1
ATOM 1364 C CA . GLU A 1 183 ? 12.009 7.468 -1.895 1.00 92.19 183 GLU A CA 1
ATOM 1365 C C . GLU A 1 183 ? 12.733 6.137 -2.132 1.00 92.19 183 GLU A C 1
ATOM 1367 O O . GLU A 1 183 ? 12.711 5.263 -1.256 1.00 92.19 183 GLU A O 1
ATOM 1372 N N . ALA A 1 184 ? 13.405 5.965 -3.277 1.00 92.25 184 ALA A N 1
ATOM 1373 C CA . ALA A 1 184 ? 13.985 4.692 -3.708 1.00 92.25 184 ALA A CA 1
ATOM 1374 C C . ALA A 1 184 ? 14.877 4.046 -2.639 1.00 92.25 184 ALA A C 1
ATOM 1376 O O . ALA A 1 184 ? 14.786 2.841 -2.408 1.00 92.25 184 ALA A O 1
ATOM 1377 N N . ARG A 1 185 ? 15.683 4.831 -1.907 1.00 91.75 185 ARG A N 1
ATOM 1378 C CA . ARG A 1 185 ? 16.539 4.301 -0.827 1.00 91.75 185 ARG A CA 1
ATOM 1379 C C . ARG A 1 185 ? 15.730 3.725 0.338 1.00 91.75 185 ARG A C 1
ATOM 1381 O O . ARG A 1 185 ? 16.142 2.741 0.951 1.00 91.75 185 ARG A O 1
ATOM 1388 N N . VAL A 1 186 ? 14.605 4.348 0.677 1.00 93.00 186 VAL A N 1
ATOM 1389 C CA . VAL A 1 186 ? 13.762 3.940 1.806 1.00 93.00 186 VAL A CA 1
ATOM 1390 C C . VAL A 1 186 ? 13.033 2.635 1.494 1.00 93.00 186 VAL A C 1
ATOM 1392 O O . VAL A 1 186 ? 12.984 1.748 2.350 1.00 93.00 186 VAL A O 1
ATOM 1395 N N . ILE A 1 187 ? 12.522 2.500 0.269 1.00 95.06 187 ILE A N 1
ATOM 1396 C CA . ILE A 1 187 ? 11.766 1.324 -0.173 1.00 95.06 187 ILE A CA 1
ATOM 1397 C C . ILE A 1 187 ? 12.640 0.219 -0.795 1.00 95.06 187 ILE A C 1
ATOM 1399 O O . ILE A 1 187 ? 12.170 -0.906 -0.952 1.00 95.06 187 ILE A O 1
ATOM 1403 N N . ALA A 1 188 ? 13.922 0.475 -1.083 1.00 95.00 188 ALA A N 1
ATOM 1404 C CA . ALA A 1 188 ? 14.832 -0.486 -1.717 1.00 95.00 188 ALA A CA 1
ATOM 1405 C C . ALA A 1 188 ? 14.747 -1.923 -1.160 1.00 95.00 188 ALA A C 1
ATOM 1407 O O . ALA A 1 188 ? 14.665 -2.844 -1.972 1.00 95.00 188 ALA A O 1
ATOM 1408 N N . PRO A 1 189 ? 14.686 -2.171 0.169 1.00 96.44 189 PRO A N 1
ATOM 1409 C CA . PRO A 1 189 ? 14.545 -3.533 0.686 1.00 96.44 189 PRO A CA 1
ATOM 1410 C C . PRO A 1 189 ? 13.293 -4.266 0.184 1.00 96.44 189 PRO A C 1
ATOM 1412 O O . PRO A 1 189 ? 13.370 -5.456 -0.099 1.00 96.44 189 PRO A O 1
ATOM 1415 N N . LEU A 1 190 ? 12.154 -3.575 0.051 1.00 96.31 190 LEU A N 1
ATOM 1416 C CA . LEU A 1 190 ? 10.923 -4.158 -0.492 1.00 96.31 190 LEU A CA 1
ATOM 1417 C C . LEU A 1 190 ? 11.062 -4.430 -1.994 1.00 96.31 190 LEU A C 1
ATOM 1419 O O . LEU A 1 190 ? 10.708 -5.513 -2.445 1.00 96.31 190 LEU A O 1
ATOM 1423 N N . LEU A 1 191 ? 11.603 -3.483 -2.768 1.00 95.44 191 LEU A N 1
ATOM 1424 C CA . LEU A 1 191 ? 11.785 -3.659 -4.217 1.00 95.44 191 LEU A CA 1
ATOM 1425 C C . LEU A 1 191 ? 12.719 -4.837 -4.532 1.00 95.44 191 LEU A C 1
ATOM 1427 O O . LEU A 1 191 ? 12.408 -5.667 -5.390 1.00 95.44 191 LEU A O 1
ATOM 1431 N N . VAL A 1 192 ? 13.815 -4.960 -3.778 1.00 95.06 192 VAL A N 1
ATOM 1432 C CA . VAL A 1 192 ? 14.787 -6.053 -3.910 1.00 95.06 192 VAL A CA 1
ATOM 1433 C C . VAL A 1 192 ? 14.156 -7.413 -3.608 1.00 95.06 192 VAL A C 1
ATOM 1435 O O . VAL A 1 192 ? 14.491 -8.385 -4.285 1.00 95.06 192 VAL A O 1
ATOM 1438 N N . ASP A 1 193 ? 13.197 -7.503 -2.677 1.00 94.12 193 ASP A N 1
ATOM 1439 C CA . ASP A 1 193 ? 12.486 -8.763 -2.398 1.00 94.12 193 ASP A CA 1
ATOM 1440 C C . ASP A 1 193 ? 11.725 -9.306 -3.621 1.00 94.12 193 ASP A C 1
ATOM 1442 O O . ASP A 1 193 ? 11.484 -10.518 -3.693 1.00 94.12 193 ASP A O 1
ATOM 1446 N N . PHE A 1 194 ? 11.385 -8.423 -4.569 1.00 93.94 194 PHE A N 1
ATOM 1447 C CA . PHE A 1 194 ? 10.751 -8.722 -5.856 1.00 93.94 194 PHE A CA 1
ATOM 1448 C C . PHE A 1 194 ? 11.717 -8.642 -7.052 1.00 93.94 194 PHE A C 1
ATOM 1450 O O . PHE A 1 194 ? 11.307 -8.868 -8.192 1.00 93.94 194 PHE A O 1
ATOM 1457 N N . GLY A 1 195 ? 13.007 -8.388 -6.817 1.00 94.31 195 GLY A N 1
ATOM 1458 C CA . GLY A 1 195 ? 14.031 -8.304 -7.862 1.00 94.31 195 GLY A CA 1
ATOM 1459 C C . GLY A 1 195 ? 14.012 -7.002 -8.664 1.00 94.31 195 GLY A C 1
ATOM 1460 O O . GLY A 1 195 ? 14.552 -6.975 -9.771 1.00 94.31 195 GLY A O 1
ATOM 1461 N N . PHE A 1 196 ? 13.403 -5.944 -8.128 1.00 94.88 196 PHE A N 1
ATOM 1462 C CA . PHE A 1 196 ? 13.411 -4.605 -8.710 1.00 94.88 196 PHE A CA 1
ATOM 1463 C C . PHE A 1 196 ? 14.423 -3.703 -8.009 1.00 94.88 196 PHE A C 1
ATOM 1465 O O . PHE A 1 196 ? 14.696 -3.848 -6.815 1.00 94.88 196 PHE A O 1
ATOM 1472 N N . LYS A 1 197 ? 14.947 -2.731 -8.747 1.00 93.62 197 LYS A N 1
ATOM 1473 C CA . LYS A 1 197 ? 15.831 -1.694 -8.232 1.00 93.62 197 LYS A CA 1
ATOM 1474 C C . LYS A 1 197 ? 15.536 -0.378 -8.943 1.00 93.62 197 LYS A C 1
ATOM 1476 O O . LYS A 1 197 ? 15.379 -0.336 -10.154 1.00 93.62 197 LYS A O 1
ATOM 1481 N N . VAL A 1 198 ? 15.469 0.692 -8.164 1.00 91.94 198 VAL A N 1
ATOM 1482 C CA . VAL A 1 198 ? 15.373 2.068 -8.656 1.00 91.94 198 VAL A CA 1
ATOM 1483 C C . VAL A 1 198 ? 16.552 2.819 -8.068 1.00 91.94 198 VAL A C 1
ATOM 1485 O O . VAL A 1 198 ? 16.867 2.653 -6.886 1.00 91.94 198 VAL A O 1
ATOM 1488 N N . LEU A 1 199 ? 17.254 3.574 -8.906 1.00 89.75 199 LEU A N 1
ATOM 1489 C CA . LEU A 1 199 ? 18.417 4.331 -8.467 1.00 89.75 199 LEU A CA 1
ATOM 1490 C C . LEU A 1 199 ? 17.967 5.507 -7.588 1.00 89.75 199 LEU A C 1
ATOM 1492 O O . LEU A 1 199 ? 17.018 6.203 -7.952 1.00 89.75 199 LEU A O 1
ATOM 1496 N N . PRO A 1 200 ? 18.608 5.729 -6.429 1.00 90.00 200 PRO A N 1
ATOM 1497 C CA . PRO A 1 200 ? 18.233 6.819 -5.548 1.00 90.00 200 PRO A CA 1
ATOM 1498 C C . PRO A 1 200 ? 18.823 8.158 -5.997 1.00 90.00 200 PRO A C 1
ATOM 1500 O O . PRO A 1 200 ? 19.938 8.216 -6.509 1.00 90.00 200 PRO A O 1
ATOM 1503 N N . SER A 1 201 ? 18.108 9.240 -5.703 1.00 87.19 201 SER A N 1
ATOM 1504 C CA . SER A 1 201 ? 18.599 10.619 -5.762 1.00 87.19 201 SER A CA 1
ATOM 1505 C C . SER A 1 201 ? 18.119 11.358 -4.502 1.00 87.19 201 SER A C 1
ATOM 1507 O O . SER A 1 201 ? 16.967 11.195 -4.114 1.00 87.19 201 SER A O 1
ATOM 1509 N N . PRO A 1 202 ? 18.976 12.125 -3.806 1.00 86.06 202 PRO A N 1
ATOM 1510 C CA . PRO A 1 202 ? 20.384 12.331 -4.112 1.00 86.06 202 PRO A CA 1
ATOM 1511 C C . PRO A 1 202 ? 21.258 11.125 -3.752 1.00 86.06 202 PRO A C 1
ATOM 1513 O O . PRO A 1 202 ? 21.009 10.396 -2.776 1.00 86.06 202 PRO A O 1
ATOM 1516 N N . VAL A 1 203 ? 22.326 10.944 -4.526 1.00 84.94 203 VAL A N 1
ATOM 1517 C CA . VAL A 1 203 ? 23.396 10.001 -4.188 1.00 84.94 203 VAL A CA 1
ATOM 1518 C C . VAL A 1 203 ? 24.256 10.613 -3.070 1.00 84.94 203 VAL A C 1
ATOM 1520 O O . VAL A 1 203 ? 24.583 11.800 -3.138 1.00 84.94 203 VAL A O 1
ATOM 1523 N N . PRO A 1 204 ? 24.591 9.870 -1.999 1.00 82.38 204 PRO A N 1
ATOM 1524 C CA . PRO A 1 204 ? 25.421 10.377 -0.918 1.00 82.38 204 PRO A CA 1
ATOM 1525 C C . PRO A 1 204 ? 26.844 10.667 -1.420 1.00 82.38 204 PRO A C 1
ATOM 1527 O O . PRO A 1 204 ? 27.333 9.944 -2.284 1.00 82.38 204 PRO A O 1
ATOM 1530 N N . PRO A 1 205 ? 27.551 11.671 -0.870 1.00 79.56 205 PRO A N 1
ATOM 1531 C CA . PRO A 1 205 ? 28.895 12.030 -1.336 1.00 79.56 205 PRO A CA 1
ATOM 1532 C C . PRO A 1 205 ? 29.947 10.915 -1.212 1.00 79.56 205 PRO A C 1
ATOM 1534 O O . PRO A 1 205 ? 31.009 11.012 -1.820 1.00 79.56 205 PRO A O 1
ATOM 1537 N N . ASP A 1 206 ? 29.693 9.910 -0.374 1.00 84.69 206 ASP A N 1
ATOM 1538 C CA . ASP A 1 206 ? 30.559 8.760 -0.119 1.00 84.69 206 ASP A CA 1
ATOM 1539 C C . ASP A 1 206 ? 30.274 7.550 -1.026 1.00 84.69 206 ASP A C 1
ATOM 1541 O O . ASP A 1 206 ? 31.023 6.573 -0.984 1.00 84.69 206 ASP A O 1
ATOM 1545 N N . GLU A 1 207 ? 29.238 7.611 -1.867 1.00 83.00 207 GLU A N 1
ATOM 1546 C CA . GLU A 1 207 ? 28.945 6.586 -2.867 1.00 83.00 207 GLU A CA 1
ATOM 1547 C C . GLU A 1 207 ? 29.470 7.018 -4.243 1.00 83.00 207 GLU A C 1
ATOM 1549 O O . GLU A 1 207 ? 29.121 8.078 -4.758 1.00 83.00 207 GLU A O 1
ATOM 1554 N N . ASP A 1 208 ? 30.271 6.159 -4.882 1.00 74.62 208 ASP A N 1
ATOM 1555 C CA . ASP A 1 208 ? 30.713 6.327 -6.276 1.00 74.62 208 ASP A CA 1
ATOM 1556 C C . ASP A 1 208 ? 29.605 5.874 -7.247 1.00 74.62 208 ASP A C 1
ATOM 1558 O O . ASP A 1 208 ? 29.775 4.973 -8.071 1.00 74.62 208 ASP A O 1
ATOM 1562 N N . ALA A 1 209 ? 28.406 6.429 -7.060 1.00 76.75 209 ALA A N 1
ATOM 1563 C CA . ALA A 1 209 ? 27.234 6.172 -7.883 1.00 76.75 209 ALA A CA 1
ATOM 1564 C C . ALA A 1 209 ? 26.808 7.454 -8.609 1.00 76.75 209 ALA A C 1
ATOM 1566 O O . ALA A 1 209 ? 26.906 8.565 -8.093 1.00 76.75 209 ALA A O 1
ATOM 1567 N N . PHE A 1 210 ? 26.344 7.297 -9.846 1.00 77.06 210 PHE A N 1
ATOM 1568 C CA . PHE A 1 210 ? 25.859 8.415 -10.642 1.00 77.06 210 PHE A CA 1
ATOM 1569 C C . PHE A 1 210 ? 24.423 8.757 -10.248 1.00 77.06 210 PHE A C 1
ATOM 1571 O O . PHE A 1 210 ? 23.593 7.864 -10.063 1.00 77.06 210 PHE A O 1
ATOM 1578 N N . GLU A 1 211 ? 24.132 10.050 -10.137 1.00 78.88 211 GLU A N 1
ATOM 1579 C CA . GLU A 1 211 ? 22.780 10.516 -9.868 1.00 78.88 211 GLU A CA 1
ATOM 1580 C C . GLU A 1 211 ? 21.886 10.216 -11.081 1.00 78.88 211 GLU A C 1
ATOM 1582 O O . GLU A 1 211 ? 22.220 10.628 -12.198 1.00 78.88 211 GLU A O 1
ATOM 1587 N N . PRO A 1 212 ? 20.785 9.460 -10.912 1.00 78.25 212 PRO A N 1
ATOM 1588 C CA . PRO A 1 212 ? 19.926 9.108 -12.030 1.00 78.25 212 PRO A CA 1
ATOM 1589 C C . PRO A 1 212 ? 19.355 10.373 -12.664 1.00 78.25 212 PRO A C 1
ATOM 1591 O O . PRO A 1 212 ? 18.879 11.274 -11.974 1.00 78.25 212 PRO A O 1
ATOM 1594 N N . TRP A 1 213 ? 19.375 10.431 -13.993 1.00 76.25 213 TRP A N 1
ATOM 1595 C CA . TRP A 1 213 ? 18.691 11.501 -14.705 1.00 76.25 213 TRP A CA 1
ATOM 1596 C C . TRP A 1 213 ? 17.180 11.287 -14.596 1.00 76.25 213 TRP A C 1
ATOM 1598 O O . TRP A 1 213 ? 16.701 10.239 -15.041 1.00 76.25 213 TRP A O 1
ATOM 1608 N N . PRO A 1 214 ? 16.413 12.252 -14.054 1.00 76.81 214 PRO A N 1
ATOM 1609 C CA . PRO A 1 214 ? 14.969 12.183 -14.156 1.00 76.81 214 PRO A CA 1
ATOM 1610 C C . PRO A 1 214 ? 14.604 12.258 -15.633 1.00 76.81 214 PRO A C 1
ATOM 1612 O O . PRO A 1 214 ? 14.957 13.218 -16.329 1.00 76.81 214 PRO A O 1
ATOM 1615 N N . LEU A 1 215 ? 13.867 11.265 -16.118 1.00 83.44 215 LEU A N 1
ATOM 1616 C CA . LEU A 1 215 ? 13.193 11.417 -17.395 1.00 83.44 215 LEU A CA 1
ATOM 1617 C C . LEU A 1 215 ? 12.100 12.448 -17.147 1.00 83.44 215 LEU A C 1
ATOM 1619 O O . LEU A 1 215 ? 11.210 12.208 -16.333 1.00 83.44 215 LEU A O 1
ATOM 1623 N N . GLY A 1 216 ? 12.232 13.625 -17.763 1.00 80.31 216 GLY A N 1
ATOM 1624 C CA . GLY A 1 216 ? 11.298 14.737 -17.582 1.00 80.31 216 GLY A CA 1
ATOM 1625 C C . GLY A 1 216 ? 9.894 14.414 -18.098 1.00 80.31 216 GLY A C 1
ATOM 1626 O O . GLY A 1 216 ? 9.498 13.261 -18.215 1.00 80.31 216 GLY A O 1
ATOM 1627 N N . PHE A 1 217 ? 9.119 15.431 -18.460 1.00 84.69 217 PHE A N 1
ATOM 1628 C CA . PHE A 1 217 ? 7.808 15.175 -19.049 1.00 84.69 217 PHE A CA 1
ATOM 1629 C C . PHE A 1 217 ? 7.942 14.425 -20.385 1.00 84.69 217 PHE A C 1
ATOM 1631 O O . PHE A 1 217 ? 8.584 14.920 -21.315 1.00 84.69 217 PHE A O 1
ATOM 1638 N N . PHE A 1 218 ? 7.305 13.260 -20.499 1.00 87.75 218 PHE A N 1
ATOM 1639 C CA . PHE A 1 218 ? 7.203 12.508 -21.751 1.00 87.75 218 PHE A CA 1
ATOM 1640 C C . PHE A 1 218 ? 5.848 11.807 -21.864 1.00 87.75 218 PHE A C 1
ATOM 1642 O O . PHE A 1 218 ? 5.093 11.690 -20.902 1.00 87.75 218 PHE A O 1
ATOM 1649 N N . GLN A 1 219 ? 5.527 11.338 -23.065 1.00 86.31 219 GLN A N 1
ATOM 1650 C CA . GLN A 1 219 ? 4.301 10.605 -23.350 1.00 86.31 219 GLN A CA 1
ATOM 1651 C C . GLN A 1 219 ? 4.670 9.307 -24.056 1.00 86.31 219 GLN A C 1
ATOM 1653 O O . GLN A 1 219 ? 5.347 9.351 -25.079 1.00 86.31 219 GLN A O 1
ATOM 1658 N N . GLN A 1 220 ? 4.212 8.172 -23.526 1.00 85.62 220 GLN A N 1
ATOM 1659 C CA . GLN A 1 220 ? 4.509 6.859 -24.097 1.00 85.62 220 GLN A CA 1
ATOM 1660 C C . GLN A 1 220 ? 3.229 6.168 -24.560 1.00 85.62 220 GLN A C 1
ATOM 1662 O O . GLN A 1 220 ? 2.180 6.279 -23.921 1.00 85.62 220 GLN A O 1
ATOM 1667 N N . SER A 1 221 ? 3.304 5.471 -25.692 1.00 80.94 221 SER A N 1
ATOM 1668 C CA . SER A 1 221 ? 2.223 4.607 -26.162 1.00 80.94 221 SER A CA 1
ATOM 1669 C C . SER A 1 221 ? 2.119 3.357 -25.288 1.00 80.94 221 SER A C 1
ATOM 1671 O O . SER A 1 221 ? 3.134 2.730 -24.984 1.00 80.94 221 SER A O 1
ATOM 1673 N N . PHE A 1 222 ? 0.900 2.970 -24.938 1.00 78.31 222 PHE A N 1
ATOM 1674 C CA . PHE A 1 222 ? 0.568 1.777 -24.173 1.00 78.31 222 PHE A CA 1
ATOM 1675 C C . PHE A 1 222 ? -0.608 1.050 -24.838 1.00 78.31 222 PHE A C 1
ATOM 1677 O O . PHE A 1 222 ? -1.591 1.687 -25.214 1.00 78.31 222 PHE A O 1
ATOM 1684 N N . GLY A 1 223 ? -0.518 -0.275 -24.954 1.00 71.56 223 GLY A N 1
ATOM 1685 C CA . GLY A 1 223 ? -1.539 -1.122 -25.578 1.00 71.56 223 GLY A CA 1
ATOM 1686 C C . GLY A 1 223 ? -1.059 -1.822 -26.851 1.00 71.56 223 GLY A C 1
ATOM 1687 O O . GLY A 1 223 ? 0.047 -1.587 -27.338 1.00 71.56 223 GLY A O 1
ATOM 1688 N N . GLU A 1 224 ? -1.892 -2.719 -27.377 1.00 70.38 224 GLU A N 1
ATOM 1689 C CA . GLU A 1 224 ? -1.631 -3.405 -28.645 1.00 70.38 224 GLU A CA 1
ATOM 1690 C C . GLU A 1 224 ? -1.877 -2.471 -29.839 1.00 70.38 224 GLU A C 1
ATOM 1692 O O . GLU A 1 224 ? -2.548 -1.447 -29.724 1.00 70.38 224 GLU A O 1
ATOM 1697 N N . THR A 1 225 ? -1.348 -2.824 -31.015 1.00 66.12 225 THR A N 1
ATOM 1698 C CA . THR A 1 225 ? -1.324 -1.962 -32.213 1.00 66.12 225 THR A CA 1
ATOM 1699 C C . THR A 1 225 ? -2.704 -1.428 -32.632 1.00 66.12 225 THR A C 1
ATOM 1701 O O . THR A 1 225 ? -2.776 -0.386 -33.280 1.00 66.12 225 THR A O 1
ATOM 1704 N N . SER A 1 226 ? -3.797 -2.106 -32.263 1.00 59.22 226 SER A N 1
ATOM 1705 C CA . SER A 1 226 ? -5.177 -1.689 -32.546 1.00 59.22 226 SER A CA 1
ATOM 1706 C C . SER A 1 226 ? -5.822 -0.781 -31.489 1.00 59.22 226 SER A C 1
ATOM 1708 O O . SER A 1 226 ? -6.801 -0.124 -31.819 1.00 59.22 226 SER A O 1
ATOM 1710 N N . ASP A 1 227 ? -5.291 -0.725 -30.263 1.00 72.81 227 ASP A N 1
ATOM 1711 C CA . ASP A 1 227 ? -5.829 0.031 -29.116 1.00 72.81 227 ASP A CA 1
ATOM 1712 C C . ASP A 1 227 ? -4.681 0.767 -28.395 1.00 72.81 227 ASP A C 1
ATOM 1714 O O . ASP A 1 227 ? -4.419 0.584 -27.204 1.00 72.81 227 ASP A O 1
ATOM 1718 N N . MET A 1 228 ? -3.941 1.587 -29.148 1.00 75.06 228 MET A N 1
ATOM 1719 C CA . MET A 1 228 ? -2.867 2.407 -28.587 1.00 75.06 228 MET A CA 1
ATOM 1720 C C . MET A 1 228 ? -3.431 3.612 -27.835 1.00 75.06 228 MET A C 1
ATOM 1722 O O . MET A 1 228 ? -4.026 4.522 -28.416 1.00 75.06 228 MET A O 1
ATOM 1726 N N . TRP A 1 229 ? -3.147 3.653 -26.541 1.00 80.56 229 TRP A N 1
ATOM 1727 C CA . TRP A 1 229 ? -3.381 4.791 -25.667 1.00 80.56 229 TRP A CA 1
ATOM 1728 C C . TRP A 1 229 ? -2.071 5.521 -25.433 1.00 80.56 229 TRP A C 1
ATOM 1730 O O . TRP A 1 229 ? -1.008 4.911 -25.383 1.00 80.56 229 TRP A O 1
ATOM 1740 N N . TYR A 1 230 ? -2.132 6.831 -25.247 1.00 82.75 230 TYR A N 1
ATOM 1741 C CA . TYR A 1 230 ? -0.963 7.595 -24.846 1.00 82.75 230 TYR A CA 1
ATOM 1742 C C . TYR A 1 230 ? -1.047 7.947 -23.369 1.00 82.75 230 TYR A C 1
ATOM 1744 O O . TYR A 1 230 ? -2.019 8.560 -22.926 1.00 82.75 230 TYR A O 1
ATOM 1752 N N . VAL A 1 231 ? -0.012 7.577 -22.621 1.00 84.81 231 VAL A N 1
ATOM 1753 C CA . VAL A 1 231 ? 0.080 7.821 -21.185 1.00 84.81 231 VAL A CA 1
ATOM 1754 C C . VAL A 1 231 ? 1.106 8.928 -20.946 1.00 84.81 231 VAL A C 1
ATOM 1756 O O . VAL A 1 231 ? 2.283 8.738 -21.269 1.00 84.81 231 VAL A O 1
ATOM 1759 N N . PRO A 1 232 ? 0.688 10.098 -20.432 1.00 87.94 232 PRO A N 1
ATOM 1760 C CA . PRO A 1 232 ? 1.616 11.149 -20.048 1.00 87.94 232 PRO A CA 1
ATOM 1761 C C . PRO A 1 232 ? 2.282 10.811 -18.709 1.00 87.94 232 PRO A C 1
ATOM 1763 O O . PRO A 1 232 ? 1.616 10.412 -17.753 1.00 87.94 232 PRO A O 1
ATOM 1766 N N . PHE A 1 233 ? 3.587 11.039 -18.631 1.00 87.50 233 PHE A N 1
ATOM 1767 C CA . PHE A 1 233 ? 4.393 10.942 -17.421 1.00 87.50 233 PHE A CA 1
ATOM 1768 C C . PHE A 1 233 ? 4.895 12.331 -17.056 1.00 87.50 233 PHE A C 1
ATOM 1770 O O . PHE A 1 233 ? 5.483 13.023 -17.883 1.00 87.50 233 PHE A O 1
ATOM 1777 N N . TYR A 1 234 ? 4.652 12.747 -15.811 1.00 83.31 234 TYR A N 1
ATOM 1778 C CA . TYR A 1 234 ? 5.220 13.990 -15.287 1.00 83.31 234 TYR A CA 1
ATOM 1779 C C . TYR A 1 234 ? 6.741 13.873 -15.128 1.00 83.31 234 TYR A C 1
ATOM 1781 O O . TYR A 1 234 ? 7.479 14.768 -15.532 1.00 83.31 234 TYR A O 1
ATOM 1789 N N . ALA A 1 235 ? 7.175 12.741 -14.575 1.00 84.94 235 ALA A N 1
ATOM 1790 C CA . ALA A 1 235 ? 8.554 12.292 -14.539 1.00 84.94 235 ALA A CA 1
ATOM 1791 C C . ALA A 1 235 ? 8.575 10.757 -14.511 1.00 84.94 235 ALA A C 1
ATOM 1793 O O . ALA A 1 235 ? 7.638 10.133 -14.002 1.00 84.94 235 ALA A O 1
ATOM 1794 N N . GLY A 1 236 ? 9.627 10.158 -15.062 1.00 86.69 236 GLY A N 1
ATOM 1795 C CA . GLY A 1 236 ? 9.863 8.719 -15.034 1.00 86.69 236 GLY A CA 1
ATOM 1796 C C . GLY A 1 236 ? 11.235 8.399 -14.458 1.00 86.69 236 GLY A C 1
ATOM 1797 O O . GLY A 1 236 ? 12.217 9.080 -14.753 1.00 86.69 236 GLY A O 1
ATOM 1798 N N . TRP A 1 237 ? 11.289 7.338 -13.661 1.00 90.06 237 TRP A N 1
ATOM 1799 C CA . TRP A 1 237 ? 12.526 6.801 -13.111 1.00 90.06 237 TRP A CA 1
ATOM 1800 C C . TRP A 1 237 ? 12.739 5.392 -13.664 1.00 90.06 237 TRP A C 1
ATOM 1802 O O . TRP A 1 237 ? 11.821 4.573 -13.551 1.00 90.06 237 TRP A O 1
ATOM 1812 N N . PRO A 1 238 ? 13.902 5.099 -14.272 1.00 90.69 238 PRO A N 1
ATOM 1813 C CA . PRO A 1 238 ? 14.209 3.757 -14.744 1.00 90.69 238 PRO A CA 1
ATOM 1814 C C . PRO A 1 238 ? 14.138 2.723 -13.616 1.00 90.69 238 PRO A C 1
ATOM 1816 O O . PRO A 1 238 ? 14.638 2.945 -12.508 1.00 90.69 238 PRO 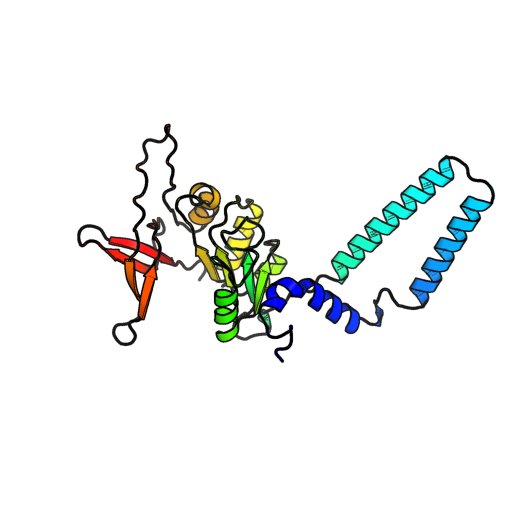A O 1
ATOM 1819 N N . VAL A 1 239 ? 13.521 1.582 -13.914 1.00 92.19 239 VAL A N 1
ATOM 1820 C CA . VAL A 1 239 ? 13.394 0.445 -13.003 1.00 92.19 239 VAL A CA 1
ATOM 1821 C C . VAL A 1 239 ? 14.241 -0.706 -13.522 1.00 92.19 239 VAL A C 1
ATOM 1823 O O . VAL A 1 239 ? 13.869 -1.421 -14.450 1.00 92.19 239 VAL A O 1
ATOM 1826 N N . GLU A 1 240 ? 15.373 -0.937 -12.875 1.00 91.38 240 GLU A N 1
ATOM 1827 C CA . GLU A 1 240 ? 16.192 -2.113 -13.123 1.00 91.38 240 GLU A CA 1
ATOM 1828 C C . GLU A 1 240 ? 15.475 -3.368 -12.600 1.00 91.38 240 GLU A C 1
ATOM 1830 O O . GLU A 1 240 ? 14.942 -3.391 -11.486 1.00 91.38 240 GLU A O 1
ATOM 1835 N N . CYS A 1 241 ? 15.499 -4.448 -13.381 1.00 87.75 241 CYS A N 1
ATOM 1836 C CA . CYS A 1 241 ? 15.034 -5.756 -12.935 1.00 87.75 241 CYS A CA 1
ATOM 1837 C C . CYS A 1 241 ? 16.172 -6.772 -13.021 1.00 87.75 241 CYS A C 1
ATOM 1839 O O . CYS A 1 241 ? 16.729 -7.013 -14.089 1.00 87.75 241 CYS A O 1
ATOM 1841 N N . VAL A 1 242 ? 16.516 -7.374 -11.882 1.00 83.88 242 VAL A N 1
ATOM 1842 C CA . VAL A 1 242 ? 17.588 -8.382 -11.772 1.00 83.88 242 VAL A CA 1
ATOM 1843 C C . VAL A 1 242 ? 17.036 -9.800 -11.986 1.00 83.88 242 VAL A C 1
ATOM 1845 O O . VAL A 1 242 ? 17.787 -10.763 -12.133 1.00 83.88 242 VAL A O 1
ATOM 1848 N N . ALA A 1 243 ? 15.710 -9.956 -12.002 1.00 79.75 243 ALA A N 1
ATOM 1849 C CA . ALA A 1 243 ? 15.066 -11.244 -12.203 1.00 79.75 243 ALA A CA 1
ATOM 1850 C C . ALA A 1 243 ? 15.122 -11.687 -13.674 1.00 79.75 243 ALA A C 1
ATOM 1852 O O . ALA A 1 243 ? 14.987 -10.887 -14.594 1.00 79.75 243 ALA A O 1
ATOM 1853 N N . SER A 1 244 ? 15.236 -12.998 -13.897 1.00 74.31 244 SER A N 1
ATOM 1854 C CA . SER A 1 244 ? 15.272 -13.592 -15.241 1.00 74.31 244 SER A CA 1
ATOM 1855 C C . SER A 1 244 ? 13.935 -13.539 -15.992 1.00 74.31 244 SER A C 1
ATOM 1857 O O . SER A 1 244 ? 13.912 -13.755 -17.199 1.00 74.31 244 SER A O 1
ATOM 1859 N N . SER A 1 245 ? 12.824 -13.277 -15.296 1.00 84.06 245 SER A N 1
ATOM 1860 C CA . SER A 1 245 ? 11.487 -13.155 -15.884 1.00 84.06 245 SER A CA 1
ATOM 1861 C C . SER A 1 245 ? 10.781 -11.910 -15.351 1.00 84.06 245 SER A C 1
ATOM 1863 O O . SER A 1 245 ? 10.429 -11.825 -14.174 1.00 84.06 245 SER A O 1
ATOM 1865 N N . PHE A 1 246 ? 10.584 -10.941 -16.238 1.00 90.69 246 PHE A N 1
ATOM 1866 C CA . PHE A 1 246 ? 9.776 -9.749 -16.015 1.00 90.69 246 PHE A CA 1
ATOM 1867 C C . PHE A 1 246 ? 9.177 -9.294 -17.347 1.00 90.69 246 PHE A C 1
ATOM 1869 O O . PHE A 1 246 ? 9.625 -9.706 -18.418 1.00 90.69 246 PHE A O 1
ATOM 1876 N N . HIS A 1 247 ? 8.158 -8.447 -17.276 1.00 91.06 247 HIS A N 1
ATOM 1877 C CA . HIS A 1 247 ? 7.559 -7.810 -18.439 1.00 91.06 247 HIS A CA 1
ATOM 1878 C C . HIS A 1 247 ? 7.641 -6.292 -18.283 1.00 91.06 247 HIS A C 1
ATOM 1880 O O . HIS A 1 247 ? 7.130 -5.747 -17.301 1.00 91.06 247 HIS A O 1
ATOM 1886 N N . ALA A 1 248 ? 8.288 -5.622 -19.236 1.00 91.19 248 ALA A N 1
ATOM 1887 C CA . ALA A 1 248 ? 8.319 -4.167 -19.321 1.00 91.19 248 ALA A CA 1
ATOM 1888 C C . ALA A 1 248 ? 7.120 -3.685 -20.142 1.00 91.19 248 ALA A C 1
ATOM 1890 O O . ALA A 1 248 ? 7.038 -3.933 -21.341 1.00 91.19 248 ALA A O 1
ATOM 1891 N N . TRP A 1 249 ? 6.191 -3.002 -19.480 1.00 89.75 249 TRP A N 1
ATOM 1892 C CA . TRP A 1 249 ? 4.986 -2.448 -20.093 1.00 89.75 249 TRP A CA 1
ATOM 1893 C C . TRP A 1 249 ? 5.253 -1.126 -20.803 1.00 89.75 249 TRP A C 1
ATOM 1895 O O . TRP A 1 249 ? 4.625 -0.816 -21.812 1.00 89.75 249 TRP A O 1
ATOM 1905 N N . ILE A 1 250 ? 6.148 -0.320 -20.232 1.00 89.88 250 ILE A N 1
ATOM 1906 C CA . ILE A 1 250 ? 6.471 1.019 -20.713 1.00 89.88 250 ILE A CA 1
ATOM 1907 C C . ILE A 1 250 ? 7.984 1.146 -20.699 1.00 89.88 250 ILE A C 1
ATOM 1909 O O . ILE A 1 250 ? 8.607 1.068 -19.640 1.00 89.88 250 ILE A O 1
ATOM 1913 N N . ILE A 1 251 ? 8.545 1.330 -21.889 1.00 89.50 251 ILE A N 1
ATOM 1914 C CA . ILE A 1 251 ? 9.966 1.558 -22.130 1.00 89.50 251 ILE A CA 1
ATOM 1915 C C . ILE A 1 251 ? 10.084 2.956 -22.719 1.00 89.50 251 ILE A C 1
ATOM 1917 O O . ILE A 1 251 ? 9.436 3.263 -23.721 1.00 89.50 251 ILE A O 1
ATOM 1921 N N . TRP A 1 252 ? 10.869 3.804 -22.072 1.00 88.00 252 TRP A N 1
ATOM 1922 C CA . TRP A 1 252 ? 11.274 5.084 -22.626 1.00 88.00 252 TRP A CA 1
ATOM 1923 C C . TRP A 1 252 ? 12.521 4.880 -23.488 1.00 88.00 252 TRP A C 1
ATOM 1925 O O . TRP A 1 252 ? 13.399 4.110 -23.112 1.00 88.00 252 TRP A O 1
ATOM 1935 N N . SER A 1 253 ? 12.601 5.555 -24.635 1.00 85.50 253 SER A N 1
ATOM 1936 C CA . SER A 1 253 ? 13.755 5.464 -25.533 1.00 85.50 253 SER A CA 1
ATOM 1937 C C . SER A 1 253 ? 14.105 6.831 -26.104 1.00 85.50 253 SER A C 1
ATOM 1939 O O . SER A 1 253 ? 13.222 7.553 -26.574 1.00 85.50 253 SER A O 1
ATOM 1941 N N . ASP A 1 254 ? 15.393 7.170 -26.108 1.00 83.25 254 ASP A N 1
ATOM 1942 C CA . ASP A 1 254 ? 15.945 8.324 -26.832 1.00 83.25 254 ASP A CA 1
ATOM 1943 C C . ASP A 1 254 ? 16.625 7.926 -28.159 1.00 83.25 254 ASP A C 1
ATOM 1945 O O . ASP A 1 254 ? 17.281 8.746 -28.809 1.00 83.25 254 ASP A O 1
ATOM 1949 N N . GLY A 1 255 ? 16.477 6.658 -28.565 1.00 82.06 255 GLY A N 1
ATOM 1950 C CA . GLY A 1 255 ? 17.132 6.063 -29.730 1.00 82.06 255 GLY A CA 1
ATOM 1951 C C . GLY A 1 255 ? 18.569 5.588 -29.484 1.00 82.06 255 GLY A C 1
ATOM 1952 O O . GLY A 1 255 ? 19.177 5.029 -30.400 1.00 82.06 255 GLY A O 1
ATOM 1953 N N . LYS A 1 256 ? 19.126 5.794 -28.283 1.00 79.75 256 LYS A N 1
ATOM 1954 C CA . LYS A 1 256 ? 20.443 5.286 -27.864 1.00 79.75 256 LYS A CA 1
ATOM 1955 C C . LYS A 1 256 ? 20.347 4.340 -26.674 1.00 79.75 256 LYS A C 1
ATOM 1957 O O . LYS A 1 256 ? 21.110 3.376 -26.634 1.00 79.75 256 LYS A O 1
ATOM 1962 N N . SER A 1 257 ? 19.446 4.608 -25.736 1.00 82.69 257 SER A N 1
ATOM 1963 C CA . SER A 1 257 ? 19.133 3.718 -24.621 1.00 82.69 257 SER A CA 1
ATOM 1964 C C . SER A 1 257 ? 17.633 3.475 -24.512 1.00 82.69 257 SER A C 1
ATOM 1966 O O . SER A 1 257 ? 16.819 4.337 -24.841 1.00 82.69 257 SER A O 1
ATOM 1968 N N . ASP A 1 258 ? 17.296 2.277 -24.039 1.00 87.50 258 ASP A N 1
ATOM 1969 C CA . ASP A 1 258 ? 15.936 1.848 -23.742 1.00 87.50 258 ASP A CA 1
ATOM 1970 C C . ASP A 1 258 ? 15.835 1.626 -22.232 1.00 87.50 258 ASP A C 1
ATOM 1972 O O . ASP A 1 258 ? 16.452 0.710 -21.688 1.00 87.50 258 ASP A O 1
ATOM 1976 N N . GLU A 1 259 ? 15.062 2.472 -21.559 1.00 89.56 259 GLU A N 1
ATOM 1977 C CA . GLU A 1 259 ? 14.925 2.483 -20.105 1.00 89.56 259 GLU A CA 1
ATOM 1978 C C . GLU A 1 259 ? 13.504 2.055 -19.703 1.00 89.56 259 GLU A C 1
ATOM 1980 O O . GLU A 1 259 ? 12.527 2.746 -20.019 1.00 89.56 259 GLU A O 1
ATOM 1985 N N . PRO A 1 260 ? 13.331 0.914 -19.016 1.00 91.56 260 PRO A N 1
ATOM 1986 C CA . PRO A 1 260 ? 12.019 0.468 -18.561 1.00 91.56 260 PRO A CA 1
ATOM 1987 C C . PRO A 1 260 ? 11.515 1.334 -17.397 1.00 91.56 260 PRO A C 1
ATOM 1989 O O . PRO A 1 260 ? 12.200 1.499 -16.394 1.00 91.56 260 PRO A O 1
ATOM 1992 N N . ILE A 1 261 ? 10.290 1.853 -17.507 1.00 91.44 261 ILE A N 1
ATOM 1993 C CA . ILE A 1 261 ? 9.671 2.752 -16.510 1.00 91.44 261 ILE A CA 1
ATOM 1994 C C . ILE A 1 261 ? 8.553 2.057 -15.744 1.00 91.44 261 ILE A C 1
ATOM 1996 O O . ILE A 1 261 ? 8.381 2.262 -14.546 1.00 91.44 261 ILE A O 1
ATOM 2000 N N . VAL A 1 262 ? 7.789 1.208 -16.432 1.00 92.81 262 VAL A N 1
ATOM 2001 C CA . VAL A 1 262 ? 6.759 0.378 -15.805 1.00 92.81 262 VAL A CA 1
ATOM 2002 C C . VAL A 1 262 ? 7.079 -1.071 -16.097 1.00 92.81 262 VAL A C 1
ATOM 2004 O O . VAL A 1 262 ? 7.033 -1.518 -17.243 1.00 92.81 262 VAL A O 1
ATOM 2007 N N . VAL A 1 263 ? 7.391 -1.806 -15.038 1.00 94.12 263 VAL A N 1
ATOM 2008 C CA . VAL A 1 263 ? 7.722 -3.226 -15.084 1.00 94.12 263 VAL A CA 1
ATOM 2009 C C . VAL A 1 263 ? 6.751 -4.008 -14.221 1.00 94.12 263 VAL A C 1
ATOM 2011 O O . VAL A 1 263 ? 6.216 -3.511 -13.233 1.00 94.12 263 VAL A O 1
ATOM 2014 N N . SER A 1 264 ? 6.524 -5.256 -14.598 1.00 94.12 264 SER A N 1
ATOM 2015 C CA . SER A 1 264 ? 5.751 -6.196 -13.802 1.00 94.12 264 SER A CA 1
ATOM 2016 C C . SER A 1 264 ? 6.449 -7.538 -13.735 1.00 94.12 264 SER A C 1
ATOM 2018 O O . SER A 1 264 ? 7.223 -7.913 -14.621 1.00 94.12 264 SER A O 1
ATOM 2020 N N . ARG A 1 265 ? 6.139 -8.269 -12.673 1.00 93.00 265 ARG A N 1
ATOM 2021 C CA . ARG A 1 265 ? 6.611 -9.623 -12.449 1.00 93.00 265 ARG A CA 1
ATOM 2022 C C . ARG A 1 265 ? 5.533 -10.405 -11.719 1.00 93.00 265 ARG A C 1
ATOM 2024 O O . ARG A 1 265 ? 4.838 -9.855 -10.867 1.00 93.00 265 ARG A O 1
ATOM 2031 N N . SER A 1 266 ? 5.431 -11.684 -12.045 1.00 90.88 266 SER A N 1
ATOM 2032 C CA . SER A 1 266 ? 4.573 -12.632 -11.344 1.00 90.88 266 SER A CA 1
ATOM 2033 C C . SER A 1 266 ? 5.408 -13.437 -10.349 1.00 90.88 266 SER A C 1
ATOM 2035 O O . SER A 1 266 ? 6.520 -13.870 -10.658 1.00 90.88 266 SER A O 1
ATOM 2037 N N . GLU A 1 267 ? 4.877 -13.625 -9.146 1.00 83.62 267 GLU A N 1
ATOM 2038 C CA . GLU A 1 267 ? 5.458 -14.455 -8.090 1.00 83.62 267 GLU A CA 1
ATOM 2039 C C . GLU A 1 267 ? 4.436 -15.542 -7.739 1.00 83.62 267 GLU A C 1
ATOM 2041 O O . GLU A 1 267 ? 3.323 -15.220 -7.339 1.00 83.62 267 GLU A O 1
ATOM 2046 N N . GLY A 1 268 ? 4.810 -16.816 -7.883 1.00 68.75 268 GLY A N 1
ATOM 2047 C CA . GLY A 1 268 ? 3.877 -17.951 -7.787 1.00 68.75 268 GLY A CA 1
ATOM 2048 C C . GLY A 1 268 ? 3.594 -18.587 -9.154 1.00 68.75 268 GLY A C 1
ATOM 2049 O O . GLY A 1 268 ? 3.841 -17.961 -10.183 1.00 68.75 268 GLY A O 1
ATOM 2050 N N . GLN A 1 269 ? 3.180 -19.860 -9.152 1.00 48.94 269 GLN A N 1
ATOM 2051 C CA . GLN A 1 269 ? 2.769 -20.604 -10.356 1.00 48.94 269 GLN A CA 1
ATOM 2052 C C . GLN A 1 269 ? 1.342 -20.258 -10.764 1.00 48.94 269 GLN A C 1
ATOM 2054 O O . GLN A 1 269 ? 0.503 -20.123 -9.845 1.00 48.94 269 GLN A O 1
#

Secondary structure (DSSP, 8-state):
---GGGSTTHHHHHHHHHHHHHHHH-TTT-TT-HHHHHHHHHHHHHHHHHHHH---HHHHHHHHHHHHHHHHHHHHHHHHHH-----GGGSSS--EEEEE-SS--SSBSSTTSTTBSHHHHHHHHHTT-EEEEES---HHHHTT-SEEEEES--SPPPHHHHHHHHHHHHTT-EEEEE--HHHHHHHHHHHHHTTEEE--SSPPTTS--PPPPPB-SEEEEES-TTSPEEEEES-B--EEE-SSS-EEEEEEE-SS-EEEEEEE-----

Organism: NCBI:txid412755

pLDDT: mean 84.65, std 11.53, range [37.19, 98.44]